Protein AF-A0A9W7GJR5-F1 (afdb_monomer)

Sequence (238 aa):
MDADFMKLACPCMSQNLPNCPLNAHPPLLSPPPPPPSTSSLPPPPPSSSPYFPLRNLPLHPLIHHVLTSQSSRSLIHSHYNATFLACRVGPRFDAERYMELVAGVTVQFEVVSKVVRVVREEVLRRVGGLSSGSGGGRAYEGGLRALAKSIDLLQDRERERLRVTAALHLSVVRLCESKGVGDERTRGLVEDEVRRGEEKLRELEEECEEAKEEVREGLLVEDEGVYEDVEREANQIK

Solvent-accessible surface area (backbone atoms only — not comparable to full-atom values): 14302 Å² total; per-residue (Å²): 142,80,88,81,79,81,78,85,75,68,88,84,78,78,71,97,70,99,83,71,101,81,83,76,85,80,80,84,84,75,87,78,80,82,80,78,81,80,73,80,73,76,78,76,75,80,81,78,62,91,67,69,78,60,89,78,54,64,66,65,68,47,52,52,49,38,54,55,41,49,54,50,47,53,52,51,49,54,51,51,52,52,52,52,61,56,45,63,77,45,87,57,74,57,61,68,65,47,51,53,51,51,51,55,50,48,53,54,53,49,55,44,48,53,53,42,49,54,45,49,52,52,54,52,50,52,43,64,60,48,79,78,53,86,90,75,45,66,64,59,44,47,46,51,51,49,33,54,48,29,52,48,51,34,52,50,40,50,54,49,44,52,51,52,51,53,49,44,52,52,53,46,51,49,50,42,68,76,61,43,70,79,43,70,70,48,51,52,52,44,53,52,50,50,52,55,43,52,52,55,47,49,56,41,49,50,56,37,50,53,30,49,48,51,40,52,52,48,51,54,58,54,58,55,56,54,50,53,53,54,52,53,53,61,64,71,78,112

Organism: NCBI:txid722753

Radius of gyration: 28.38 Å; Cα contacts (8 Å, |Δi|>4): 111; chains: 1; bounding box: 87×57×74 Å

Structure (mmCIF, N/CA/C/O backbone):
data_AF-A0A9W7GJR5-F1
#
_entry.id   AF-A0A9W7GJR5-F1
#
loop_
_atom_site.group_PDB
_atom_site.id
_atom_site.type_symbol
_atom_site.label_atom_id
_atom_site.label_alt_id
_atom_site.label_comp_id
_atom_site.label_asym_id
_atom_site.label_entity_id
_atom_site.label_seq_id
_atom_site.pdbx_PDB_ins_code
_atom_site.Cartn_x
_atom_site.Cartn_y
_atom_site.Cartn_z
_atom_site.occupancy
_atom_site.B_iso_or_equiv
_atom_site.auth_seq_id
_atom_site.auth_comp_id
_atom_site.auth_asym_id
_atom_site.auth_atom_id
_atom_site.pdbx_PDB_model_num
ATOM 1 N N . MET A 1 1 ? -13.654 -45.293 -1.559 1.00 41.62 1 MET A N 1
ATOM 2 C CA . MET A 1 1 ? -13.007 -44.006 -1.909 1.00 41.62 1 MET A CA 1
ATOM 3 C C . MET A 1 1 ? -14.108 -43.237 -2.586 1.00 41.62 1 MET A C 1
ATOM 5 O O . MET A 1 1 ? -14.311 -43.394 -3.781 1.00 41.62 1 MET A O 1
ATOM 9 N N . ASP A 1 2 ? -14.880 -42.532 -1.770 1.00 33.44 2 ASP A N 1
ATOM 10 C CA . ASP A 1 2 ? -16.174 -41.970 -2.133 1.00 33.44 2 ASP A CA 1
ATOM 11 C C . ASP A 1 2 ? -16.104 -40.474 -1.846 1.00 33.44 2 ASP A C 1
ATOM 13 O O . ASP A 1 2 ? -15.806 -40.056 -0.727 1.00 33.44 2 ASP A O 1
ATOM 17 N N . ALA A 1 3 ? -16.265 -39.678 -2.898 1.00 37.06 3 ALA A N 1
ATOM 18 C CA . ALA A 1 3 ? -16.244 -38.227 -2.840 1.00 37.06 3 ALA A CA 1
ATOM 19 C C . ALA A 1 3 ? -17.685 -37.719 -2.711 1.00 37.06 3 ALA A C 1
ATOM 21 O O . ALA A 1 3 ? -18.349 -37.448 -3.710 1.00 37.06 3 ALA A O 1
ATOM 22 N N . ASP A 1 4 ? -18.157 -37.588 -1.471 1.00 42.72 4 ASP A N 1
ATOM 23 C CA . ASP A 1 4 ? -19.383 -36.860 -1.152 1.00 42.72 4 ASP A CA 1
ATOM 24 C C . ASP A 1 4 ? -19.120 -35.350 -1.218 1.00 42.72 4 ASP A C 1
ATOM 26 O O . ASP A 1 4 ? -18.537 -34.731 -0.326 1.00 42.72 4 ASP A O 1
ATOM 30 N N . PHE A 1 5 ? -19.553 -34.748 -2.322 1.00 37.44 5 PHE A N 1
ATOM 31 C CA . PHE A 1 5 ? -19.542 -33.308 -2.548 1.00 37.44 5 PHE A CA 1
ATOM 32 C C . PHE A 1 5 ? -20.739 -32.680 -1.810 1.00 37.44 5 PHE A C 1
ATOM 34 O O . PHE A 1 5 ? -21.862 -32.642 -2.318 1.00 37.44 5 PHE A O 1
ATOM 41 N N . MET A 1 6 ? -20.515 -32.203 -0.583 1.00 44.06 6 MET A N 1
ATOM 42 C CA . MET A 1 6 ? -21.496 -31.428 0.188 1.00 44.06 6 MET A CA 1
ATOM 43 C C . MET A 1 6 ? -21.871 -30.139 -0.564 1.00 44.06 6 MET A C 1
ATOM 45 O O . MET A 1 6 ? -21.078 -29.205 -0.687 1.00 44.06 6 MET A O 1
ATOM 49 N N . LYS A 1 7 ? -23.111 -30.090 -1.063 1.00 42.19 7 LYS A N 1
ATOM 50 C CA . LYS A 1 7 ? -23.769 -28.889 -1.592 1.00 42.19 7 LYS A CA 1
ATOM 51 C C . LYS A 1 7 ? -23.992 -27.888 -0.452 1.00 42.19 7 LYS A C 1
ATOM 53 O O . LYS A 1 7 ? -24.851 -28.104 0.398 1.00 42.19 7 LYS A O 1
ATOM 58 N N . LEU A 1 8 ? -23.263 -26.775 -0.460 1.00 37.94 8 LEU A N 1
ATOM 59 C CA . LEU A 1 8 ? -23.592 -25.592 0.340 1.00 37.94 8 LEU A CA 1
ATOM 60 C C . LEU A 1 8 ? -24.872 -24.955 -0.224 1.00 37.94 8 LEU A C 1
ATOM 62 O O . LEU A 1 8 ? -24.857 -24.321 -1.277 1.00 37.94 8 LEU A O 1
ATOM 66 N N . ALA A 1 9 ? -25.996 -25.175 0.457 1.00 42.16 9 ALA A N 1
ATOM 67 C CA . ALA A 1 9 ? -27.274 -24.543 0.153 1.00 42.16 9 ALA A CA 1
ATOM 68 C C . ALA A 1 9 ? -27.304 -23.091 0.671 1.00 42.16 9 ALA A C 1
ATOM 70 O O . ALA A 1 9 ? -26.896 -22.817 1.799 1.00 42.16 9 ALA A O 1
ATOM 71 N N . CYS A 1 10 ? -27.811 -22.165 -0.152 1.00 37.81 10 CYS A N 1
ATOM 72 C CA . CYS A 1 10 ? -28.071 -20.775 0.233 1.00 37.81 10 CYS A CA 1
ATOM 73 C C . CYS A 1 10 ? -29.122 -20.711 1.360 1.00 37.81 10 CYS A C 1
ATOM 75 O O . CYS A 1 10 ? -30.201 -21.288 1.194 1.00 37.81 10 CYS A O 1
ATOM 77 N N . PRO A 1 11 ? -28.901 -19.932 2.437 1.00 41.44 11 PRO A N 1
ATOM 78 C CA . PRO A 1 11 ? -29.886 -19.714 3.507 1.00 41.44 11 PRO A CA 1
ATOM 79 C C . PRO A 1 11 ? -31.179 -19.004 3.061 1.00 41.44 11 PRO A C 1
ATOM 81 O O . PRO A 1 11 ? -32.108 -18.845 3.847 1.00 41.44 11 PRO A O 1
ATOM 84 N N . CYS A 1 12 ? -31.262 -18.582 1.797 1.00 44.53 12 CYS A N 1
ATOM 85 C CA . CYS A 1 12 ? -32.416 -17.924 1.198 1.00 44.53 12 CYS A CA 1
ATOM 86 C C . CYS A 1 12 ? -33.566 -18.876 0.800 1.00 44.53 12 CYS A C 1
ATOM 88 O O . CYS A 1 12 ? -34.622 -18.410 0.384 1.00 44.53 12 CYS A O 1
ATOM 90 N N . MET A 1 13 ? -33.392 -20.199 0.923 1.00 44.44 13 MET A N 1
ATOM 91 C CA . MET A 1 13 ? -34.375 -21.197 0.463 1.00 44.44 13 MET A CA 1
ATOM 92 C C . MET A 1 13 ? -35.314 -21.742 1.555 1.00 44.44 13 MET A C 1
ATOM 94 O O . MET A 1 13 ? -36.107 -22.635 1.271 1.00 44.44 13 MET A O 1
ATOM 98 N N . SER A 1 14 ? -35.256 -21.239 2.794 1.00 47.97 14 SER A N 1
ATOM 99 C CA . SER A 1 14 ? -35.934 -21.890 3.933 1.00 47.97 14 SER A CA 1
ATOM 100 C C . SER A 1 14 ? -36.893 -21.024 4.754 1.00 47.97 14 SER A C 1
ATOM 102 O O . SER A 1 14 ? -37.274 -21.444 5.843 1.00 47.97 14 SER A O 1
ATOM 104 N N . GLN A 1 15 ? -37.353 -19.864 4.267 1.00 38.88 15 GLN A N 1
ATOM 105 C CA . GLN A 1 15 ? -38.412 -19.113 4.961 1.00 38.88 15 GLN A CA 1
ATOM 106 C C . GLN A 1 15 ? -39.470 -18.557 3.999 1.00 38.88 15 GLN A C 1
ATOM 108 O O . GLN A 1 15 ? -39.226 -17.650 3.210 1.00 38.88 15 GLN A O 1
ATOM 113 N N . ASN A 1 16 ? -40.672 -19.132 4.105 1.00 46.97 16 ASN A N 1
ATOM 114 C CA . ASN A 1 16 ? -41.918 -18.614 3.555 1.00 46.97 16 ASN A CA 1
ATOM 115 C C . ASN A 1 16 ? -42.227 -17.242 4.177 1.00 46.97 16 ASN A C 1
ATOM 117 O O . ASN A 1 16 ? -42.657 -17.176 5.327 1.00 46.97 16 ASN A O 1
ATOM 121 N N . LEU A 1 17 ? -42.059 -16.162 3.410 1.00 36.25 17 LEU A N 1
ATOM 122 C CA . LEU A 1 17 ? -42.663 -14.860 3.698 1.00 36.25 17 LEU A CA 1
ATOM 123 C C . LEU A 1 17 ? -43.617 -14.480 2.548 1.00 36.25 17 LEU A C 1
ATOM 125 O O . LEU A 1 17 ? -43.225 -14.542 1.380 1.00 36.25 17 LEU A O 1
ATOM 129 N N . PRO A 1 18 ? -44.876 -14.114 2.848 1.00 39.19 18 PRO A N 1
ATOM 130 C CA . PRO A 1 18 ? -45.900 -13.859 1.845 1.00 39.19 18 PRO A CA 1
ATOM 131 C C . PRO A 1 18 ? -45.783 -12.419 1.333 1.00 39.19 18 PRO A C 1
ATOM 133 O O . PRO A 1 18 ? -46.192 -11.496 2.027 1.00 39.19 18 PRO A O 1
ATOM 136 N N . ASN A 1 19 ? -45.185 -12.234 0.151 1.00 43.28 19 ASN A N 1
ATOM 137 C CA . ASN A 1 19 ? -45.485 -11.186 -0.849 1.00 43.28 19 ASN A CA 1
ATOM 138 C C . ASN A 1 19 ? -44.322 -11.037 -1.845 1.00 43.28 19 ASN A C 1
ATOM 140 O O . ASN A 1 19 ? -43.597 -10.044 -1.850 1.00 43.28 19 ASN A O 1
ATOM 144 N N . CYS A 1 20 ? -44.165 -12.020 -2.731 1.00 31.73 20 CYS A N 1
ATOM 145 C CA . CYS A 1 20 ? -43.378 -11.862 -3.951 1.00 31.73 20 CYS A CA 1
ATOM 146 C C . CYS A 1 20 ? -44.321 -12.097 -5.145 1.00 31.73 20 CYS A C 1
ATOM 148 O O . CYS A 1 20 ? -44.928 -13.170 -5.214 1.00 31.73 20 CYS A O 1
ATOM 150 N N . PRO A 1 21 ? -44.501 -11.135 -6.070 1.00 40.00 21 PRO A N 1
ATOM 151 C CA . PRO A 1 21 ? -45.388 -11.288 -7.215 1.00 40.00 21 PRO A CA 1
ATOM 152 C C . PRO A 1 21 ? -44.657 -12.077 -8.310 1.00 40.00 21 PRO A C 1
ATOM 154 O O . PRO A 1 21 ? -44.272 -11.542 -9.341 1.00 40.00 21 PRO A O 1
ATOM 157 N N . LEU A 1 22 ? -44.427 -13.362 -8.059 1.00 34.81 22 LEU A N 1
ATOM 158 C CA . LEU A 1 22 ? -43.903 -14.326 -9.028 1.00 34.81 22 LEU A CA 1
ATOM 159 C C . LEU A 1 22 ? -44.743 -15.603 -8.945 1.00 34.81 22 LEU A C 1
ATOM 161 O O . LEU A 1 22 ? -44.252 -16.687 -8.666 1.00 34.81 22 LEU A O 1
ATOM 165 N N . ASN A 1 23 ? -46.049 -15.449 -9.147 1.00 38.25 23 ASN A N 1
ATOM 166 C CA . ASN A 1 23 ? -46.959 -16.557 -9.408 1.00 38.25 23 ASN A CA 1
ATOM 167 C C . ASN A 1 23 ? -47.936 -16.140 -10.507 1.00 38.25 23 ASN A C 1
ATOM 169 O O . ASN A 1 23 ? -49.051 -15.695 -10.251 1.00 38.25 23 ASN A O 1
ATOM 173 N N . ALA A 1 24 ? -47.495 -16.291 -11.750 1.00 35.44 24 ALA A N 1
ATOM 174 C CA . ALA A 1 24 ? -48.386 -16.442 -12.886 1.00 35.44 24 ALA A CA 1
ATOM 175 C C . ALA A 1 24 ? -47.808 -17.554 -13.765 1.00 35.44 24 ALA A C 1
ATOM 177 O O . ALA A 1 24 ? -46.760 -17.394 -14.389 1.00 35.44 24 ALA A O 1
ATOM 178 N N . HIS A 1 25 ? -48.469 -18.710 -13.754 1.00 36.66 25 HIS A N 1
ATOM 179 C CA . HIS A 1 25 ? -48.222 -19.776 -14.719 1.00 36.66 25 HIS A CA 1
ATOM 180 C C . HIS A 1 25 ? -48.432 -19.250 -16.155 1.00 36.66 25 HIS A C 1
ATOM 182 O O . HIS A 1 25 ? -49.321 -18.423 -16.375 1.00 36.66 25 HIS A O 1
ATOM 188 N N . PRO A 1 26 ? -47.651 -19.729 -17.140 1.00 41.69 26 PRO A N 1
ATOM 189 C CA . PRO A 1 26 ? -47.735 -19.258 -18.518 1.00 41.69 26 PRO A CA 1
ATOM 190 C C . PRO A 1 26 ? -48.930 -19.892 -19.255 1.00 41.69 26 PRO A C 1
ATOM 192 O O . PRO A 1 26 ? -49.178 -21.088 -19.080 1.00 41.69 26 PRO A O 1
ATOM 195 N N . PRO A 1 27 ? -49.648 -19.160 -20.129 1.00 41.34 27 PRO A N 1
ATOM 196 C CA . PRO A 1 27 ? -50.477 -19.794 -21.142 1.00 41.34 27 PRO A CA 1
ATOM 197 C C . PRO A 1 27 ? -49.601 -20.402 -22.253 1.00 41.34 27 PRO A C 1
ATOM 199 O O . PRO A 1 27 ? -48.530 -19.895 -22.588 1.00 41.34 27 PRO A O 1
ATOM 202 N N . LEU A 1 28 ? -50.079 -21.520 -22.801 1.00 39.06 28 LEU A N 1
ATOM 203 C CA . LEU A 1 28 ? -49.483 -22.304 -23.885 1.00 39.06 28 LEU A CA 1
ATOM 204 C C . LEU A 1 28 ? -49.153 -21.466 -25.138 1.00 39.06 28 LEU A C 1
ATOM 206 O O . LEU A 1 28 ? -49.871 -20.546 -25.519 1.00 39.06 28 LEU A O 1
ATOM 210 N N . LEU A 1 29 ? -48.036 -21.844 -25.761 1.00 39.09 29 LEU A N 1
ATOM 211 C CA . LEU A 1 29 ? -47.288 -21.160 -26.817 1.00 39.09 29 LEU A CA 1
ATOM 212 C C . LEU A 1 29 ? -48.055 -21.017 -28.145 1.00 39.09 29 LEU A C 1
ATOM 214 O O . LEU A 1 29 ? -48.582 -21.993 -28.672 1.00 39.09 29 LEU A O 1
ATOM 218 N N . SER A 1 30 ? -47.982 -19.830 -28.754 1.00 46.44 30 SER A N 1
ATOM 219 C CA . SER A 1 30 ? -48.032 -19.678 -30.219 1.00 46.44 30 SER A CA 1
ATOM 220 C C . SER A 1 30 ? -46.588 -19.611 -30.742 1.00 46.44 30 SER A C 1
ATOM 222 O O . SER A 1 30 ? -45.771 -18.948 -30.097 1.00 46.44 30 SER A O 1
ATOM 224 N N . PRO A 1 31 ? -46.223 -20.276 -31.856 1.00 47.81 31 PRO A N 1
ATOM 225 C CA . PRO A 1 31 ? -44.857 -20.211 -32.370 1.00 47.81 31 PRO A CA 1
ATOM 226 C C . PRO A 1 31 ? -44.518 -18.783 -32.844 1.00 47.81 31 PRO A C 1
ATOM 228 O O . PRO A 1 31 ? -45.364 -18.136 -33.469 1.00 47.81 31 PRO A O 1
ATOM 231 N N . PRO A 1 32 ? -43.308 -18.270 -32.551 1.00 54.94 32 PRO A N 1
ATOM 232 C CA . PRO A 1 32 ? -42.905 -16.928 -32.953 1.00 54.94 32 PRO A CA 1
ATOM 233 C C . PRO A 1 32 ? -42.678 -16.841 -34.475 1.00 54.94 32 PRO A C 1
ATOM 235 O O . PRO A 1 32 ? -42.281 -17.832 -35.095 1.00 54.94 32 PRO A O 1
ATOM 238 N N . PRO A 1 33 ? -42.906 -15.665 -35.090 1.00 60.53 33 PRO A N 1
ATOM 239 C CA . PRO A 1 33 ? -42.599 -15.433 -36.499 1.00 60.53 33 PRO A CA 1
ATOM 240 C C . PRO A 1 33 ? -41.089 -15.584 -36.772 1.00 60.53 33 PRO A C 1
ATOM 242 O O . PRO A 1 33 ? -40.280 -15.393 -35.858 1.00 60.53 33 PRO A O 1
ATOM 245 N N . PRO A 1 34 ? -40.682 -15.918 -38.013 1.00 62.47 34 PRO A N 1
ATOM 246 C CA . PRO A 1 34 ? -39.270 -16.052 -38.358 1.00 62.47 34 PRO A CA 1
ATOM 247 C C . PRO A 1 34 ? -38.513 -14.727 -38.143 1.00 62.47 34 PRO A C 1
ATOM 249 O O . PRO A 1 34 ? -39.095 -13.652 -38.320 1.00 62.47 34 PRO A O 1
ATOM 252 N N . PRO A 1 35 ? -37.222 -14.784 -37.764 1.00 57.31 35 PRO A N 1
ATOM 253 C CA . PRO A 1 35 ? -36.437 -13.590 -37.482 1.00 57.31 35 PRO A CA 1
ATOM 254 C C . PRO A 1 35 ? -36.251 -12.742 -38.750 1.00 57.31 35 PRO A C 1
ATOM 256 O O . PRO A 1 35 ? -36.068 -13.297 -39.837 1.00 57.31 35 PRO A O 1
ATOM 259 N N . PRO A 1 36 ? -36.259 -11.402 -38.633 1.00 53.75 36 PRO A N 1
ATOM 260 C CA . PRO A 1 36 ? -35.892 -10.542 -39.745 1.00 53.75 36 PRO A CA 1
ATOM 261 C C . PRO A 1 36 ? -34.422 -10.778 -40.111 1.00 53.75 36 PRO A C 1
ATOM 263 O O . PRO A 1 36 ? -33.561 -10.909 -39.238 1.00 53.75 36 PRO A O 1
ATOM 266 N N . SER A 1 37 ? -34.145 -10.831 -41.413 1.00 53.53 37 SER A N 1
ATOM 267 C CA . SER A 1 37 ? -32.804 -10.944 -41.983 1.00 53.53 37 SER A CA 1
ATOM 268 C C . SER A 1 37 ? -31.851 -9.939 -41.331 1.00 53.53 37 SER A C 1
ATOM 270 O O . SER A 1 37 ? -32.133 -8.741 -41.297 1.00 53.53 37 SER A O 1
ATOM 272 N N . THR A 1 38 ? -30.722 -10.419 -40.805 1.00 49.97 38 THR A N 1
ATOM 273 C CA . THR A 1 38 ? -29.716 -9.585 -40.141 1.00 49.97 38 THR A CA 1
ATOM 274 C C . THR A 1 38 ? -29.071 -8.637 -41.150 1.00 49.97 38 THR A C 1
ATOM 276 O O . THR A 1 38 ? -28.119 -9.005 -41.840 1.00 49.97 38 THR A O 1
ATOM 279 N N . SER A 1 39 ? -29.566 -7.401 -41.222 1.00 54.56 39 SER A N 1
ATOM 280 C CA . SER A 1 39 ? -28.752 -6.281 -41.689 1.00 54.56 39 SER A CA 1
ATOM 281 C C . SER A 1 39 ? -27.537 -6.189 -40.773 1.00 54.56 39 SER A C 1
ATOM 283 O O . SER A 1 39 ? -27.664 -6.056 -39.557 1.00 54.56 39 SER A O 1
ATOM 285 N N . SER A 1 40 ? -26.362 -6.317 -41.379 1.00 51.88 40 SER A N 1
ATOM 286 C CA . SER A 1 40 ? -25.049 -6.190 -40.760 1.00 51.88 40 SER A CA 1
ATOM 287 C C . SER A 1 40 ? -24.974 -4.936 -39.888 1.00 51.88 40 SER A C 1
ATOM 289 O O . SER A 1 40 ? -24.925 -3.818 -40.406 1.00 51.88 40 SER A O 1
ATOM 291 N N . LEU A 1 41 ? -24.954 -5.120 -38.568 1.00 51.91 41 LEU A N 1
ATOM 292 C CA . LEU A 1 41 ? -24.530 -4.068 -37.653 1.00 51.91 41 LEU A CA 1
ATOM 293 C C . LEU A 1 41 ? -23.065 -3.727 -37.975 1.00 51.91 41 LEU A C 1
ATOM 295 O O . LEU A 1 41 ? -22.268 -4.651 -38.175 1.00 51.91 41 LEU A O 1
ATOM 299 N N . PRO A 1 42 ? -22.690 -2.437 -38.047 1.00 64.06 42 PRO A N 1
ATOM 300 C CA . PRO A 1 42 ? -21.286 -2.068 -38.136 1.00 64.06 42 PRO A CA 1
ATOM 301 C C . PRO A 1 42 ? -20.541 -2.651 -36.925 1.00 64.06 42 PRO A C 1
ATOM 303 O O . PRO A 1 42 ? -21.131 -2.751 -35.842 1.00 64.06 42 PRO A O 1
ATOM 306 N N . PRO A 1 43 ? -19.271 -3.068 -37.087 1.00 63.28 43 PRO A N 1
ATOM 307 C CA . PRO A 1 43 ? -18.500 -3.586 -35.970 1.00 63.28 43 PRO A CA 1
ATOM 308 C C . PRO A 1 43 ? -18.491 -2.548 -34.840 1.00 63.28 43 PRO A C 1
ATOM 310 O O . PRO A 1 43 ? -18.430 -1.344 -35.120 1.00 63.28 43 PRO A O 1
ATOM 313 N N . PRO A 1 44 ? -18.579 -2.986 -33.571 1.00 55.19 44 PRO A N 1
ATOM 314 C CA . PRO A 1 44 ? -18.493 -2.072 -32.446 1.00 55.19 44 PRO A CA 1
ATOM 315 C C . PRO A 1 44 ? -17.198 -1.256 -32.567 1.00 55.19 44 PRO A C 1
ATOM 317 O O . PRO A 1 44 ? -16.178 -1.801 -33.010 1.00 55.19 44 PRO A O 1
ATOM 320 N N . PRO A 1 45 ? -17.212 0.040 -32.202 1.00 57.22 45 PRO A N 1
ATOM 321 C CA . PRO A 1 45 ? -15.989 0.825 -32.178 1.00 57.22 45 PRO A CA 1
ATOM 322 C C . PRO A 1 45 ? -14.952 0.091 -31.318 1.00 57.22 45 PRO A C 1
ATOM 324 O O . PRO A 1 45 ? -15.333 -0.549 -30.328 1.00 57.22 45 PRO A O 1
ATOM 327 N N . PRO A 1 46 ? -13.656 0.139 -31.680 1.00 51.50 46 PRO A N 1
ATOM 328 C CA . PRO A 1 46 ? -12.629 -0.461 -30.849 1.00 51.50 46 PRO A CA 1
ATOM 329 C C . PRO A 1 46 ? -12.792 0.112 -29.448 1.00 51.50 46 PRO A C 1
ATOM 331 O O . PRO A 1 46 ? -12.826 1.329 -29.273 1.00 51.50 46 PRO A O 1
ATOM 334 N N . SER A 1 47 ? -12.954 -0.778 -28.470 1.00 43.09 47 SER A N 1
ATOM 335 C CA . SER A 1 47 ? -12.972 -0.428 -27.058 1.00 43.09 47 SER A CA 1
ATOM 336 C C . SER A 1 47 ? -11.708 0.376 -26.769 1.00 43.09 47 SER A C 1
ATOM 338 O O . SER A 1 47 ? -10.633 -0.198 -26.592 1.00 43.09 47 SER A O 1
ATOM 340 N N . SER A 1 48 ? -11.822 1.704 -26.740 1.00 41.50 48 SER A N 1
ATOM 341 C CA . SER A 1 48 ? -10.788 2.586 -26.227 1.00 41.50 48 SER A CA 1
ATOM 342 C C . SER A 1 48 ? -10.749 2.346 -24.729 1.00 41.50 48 SER A C 1
ATOM 344 O O . SER A 1 48 ? -11.412 3.022 -23.941 1.00 41.50 48 SER A O 1
ATOM 346 N N . SER A 1 49 ? -10.015 1.309 -24.337 1.00 41.00 49 SER A N 1
ATOM 347 C CA . SER A 1 49 ? -9.529 1.212 -22.977 1.00 41.00 49 SER A CA 1
ATOM 348 C C . SER A 1 49 ? -8.885 2.559 -22.635 1.00 41.00 49 SER A C 1
ATOM 350 O O . SER A 1 49 ? -8.188 3.112 -23.494 1.00 41.00 49 SER A O 1
ATOM 352 N N . PRO A 1 50 ? -9.065 3.101 -21.421 1.00 41.28 50 PRO A N 1
ATOM 353 C CA . PRO A 1 50 ? -8.289 4.237 -20.942 1.00 41.28 50 PRO A CA 1
ATOM 354 C C . PRO A 1 50 ? -6.832 3.806 -20.681 1.00 41.28 50 PRO A C 1
ATOM 356 O O . PRO A 1 50 ? -6.245 4.125 -19.651 1.00 41.28 50 PRO A O 1
ATOM 359 N N . TYR A 1 51 ? -6.228 3.051 -21.604 1.00 45.69 51 TYR A N 1
ATOM 360 C CA . TYR A 1 51 ? -4.790 2.987 -21.745 1.00 45.69 51 TYR A CA 1
ATOM 361 C C . TYR A 1 51 ? -4.375 4.385 -22.181 1.00 45.69 51 TYR A C 1
ATOM 363 O O . TYR A 1 51 ? -4.481 4.755 -23.351 1.00 45.69 51 TYR A O 1
ATOM 371 N N . PHE A 1 52 ? -3.905 5.173 -21.214 1.00 50.53 52 PHE A N 1
ATOM 372 C CA . PHE A 1 52 ? -2.960 6.240 -21.502 1.00 50.53 52 PHE A CA 1
ATOM 373 C C . PHE A 1 52 ? -1.969 5.695 -22.542 1.00 50.53 52 PHE A C 1
ATOM 375 O O . PHE A 1 52 ? -1.440 4.597 -22.332 1.00 50.53 52 PHE A O 1
ATOM 382 N N . PRO A 1 53 ? -1.711 6.386 -23.663 1.00 56.78 53 PRO A N 1
ATOM 383 C CA . PRO A 1 53 ? -0.693 5.950 -24.604 1.00 56.78 53 PRO A CA 1
ATOM 384 C C . PRO A 1 53 ? 0.692 6.183 -23.976 1.00 56.78 53 PRO A C 1
ATOM 386 O O . PRO A 1 53 ? 1.443 7.063 -24.382 1.00 56.78 53 PRO A O 1
ATOM 389 N N . LEU A 1 54 ? 1.047 5.369 -22.973 1.00 62.16 54 LEU A N 1
ATOM 390 C CA . LEU A 1 54 ? 2.345 5.373 -22.289 1.00 62.16 54 LEU A CA 1
ATOM 391 C C . LEU A 1 54 ? 3.479 4.960 -23.233 1.00 62.16 54 LEU A C 1
ATOM 393 O O . LEU A 1 54 ? 4.649 5.174 -22.932 1.00 62.16 54 LEU A O 1
ATOM 397 N N . ARG A 1 55 ? 3.122 4.403 -24.397 1.00 60.78 55 ARG A N 1
ATOM 398 C CA . ARG A 1 55 ? 4.023 3.883 -25.429 1.00 60.78 55 ARG A CA 1
ATOM 399 C C . ARG A 1 55 ? 5.074 4.891 -25.897 1.00 60.78 55 ARG A C 1
ATOM 401 O O . ARG A 1 55 ? 6.146 4.466 -26.308 1.00 60.78 55 ARG A O 1
ATOM 408 N N . ASN A 1 56 ? 4.765 6.187 -25.810 1.00 64.75 56 ASN A N 1
ATOM 409 C CA . ASN A 1 56 ? 5.637 7.274 -26.263 1.00 64.75 56 ASN A CA 1
ATOM 410 C C . ASN A 1 56 ? 6.205 8.118 -25.113 1.00 64.75 56 ASN A C 1
ATOM 412 O O . ASN A 1 56 ? 6.955 9.056 -25.366 1.00 64.75 56 ASN A O 1
ATOM 416 N N . LEU A 1 57 ? 5.842 7.830 -23.859 1.00 73.88 57 LEU A N 1
ATOM 417 C CA . LEU A 1 57 ? 6.385 8.570 -22.723 1.00 73.88 57 LEU A CA 1
ATOM 418 C C . LEU A 1 57 ? 7.802 8.072 -22.407 1.00 73.88 57 LEU A C 1
ATOM 420 O O . LEU A 1 57 ? 8.042 6.863 -22.467 1.00 73.88 57 LEU A O 1
ATOM 424 N N . PRO A 1 58 ? 8.752 8.950 -22.051 1.00 77.38 58 PRO A N 1
ATOM 425 C CA . PRO A 1 58 ? 10.044 8.508 -21.531 1.00 77.38 58 PRO A CA 1
ATOM 426 C C . PRO A 1 58 ? 9.856 7.610 -20.291 1.00 77.38 58 PRO A C 1
ATOM 428 O O . PRO A 1 58 ? 8.834 7.703 -19.610 1.00 77.38 58 PRO A O 1
ATOM 431 N N . LEU A 1 59 ? 10.800 6.709 -20.001 1.00 77.06 59 LEU A N 1
ATOM 432 C CA . LEU A 1 59 ? 10.686 5.811 -18.840 1.00 77.06 59 LEU A CA 1
ATOM 433 C C . LEU A 1 59 ? 10.699 6.588 -17.521 1.00 77.06 59 LEU A C 1
ATOM 435 O O . LEU A 1 59 ? 9.856 6.343 -16.663 1.00 77.06 59 LEU A O 1
ATOM 439 N N . HIS A 1 60 ? 11.552 7.603 -17.419 1.00 81.81 60 HIS A N 1
ATOM 440 C CA . HIS A 1 60 ? 11.646 8.490 -16.262 1.00 81.81 60 HIS A CA 1
ATOM 441 C C . HIS A 1 60 ? 10.295 8.995 -15.701 1.00 81.81 60 HIS A C 1
ATOM 443 O O . HIS A 1 60 ? 9.997 8.722 -14.538 1.00 81.81 60 HIS A O 1
ATOM 449 N N . PRO A 1 61 ? 9.411 9.675 -16.462 1.00 81.00 61 PRO A N 1
ATOM 450 C CA . PRO A 1 61 ? 8.105 10.102 -15.959 1.00 81.00 61 PRO A CA 1
ATOM 451 C C . PRO A 1 61 ? 7.176 8.937 -15.588 1.00 81.00 61 PRO A C 1
ATOM 453 O O . PRO A 1 61 ? 6.346 9.100 -14.696 1.00 81.00 61 PRO A O 1
ATOM 456 N N . LEU A 1 62 ? 7.312 7.763 -16.215 1.00 81.06 62 LEU A N 1
ATOM 457 C CA . LEU A 1 62 ? 6.547 6.571 -15.836 1.00 81.06 62 LEU A CA 1
ATOM 458 C C . LEU A 1 62 ? 6.997 6.038 -14.469 1.00 81.06 62 LEU A C 1
ATOM 460 O O . LEU A 1 62 ? 6.161 5.780 -13.603 1.00 81.06 62 LEU A O 1
ATOM 464 N N . ILE A 1 63 ? 8.306 5.933 -14.243 1.00 82.75 63 ILE A N 1
ATOM 465 C CA . ILE A 1 63 ? 8.884 5.499 -12.963 1.00 82.75 63 ILE A CA 1
ATOM 466 C C . ILE A 1 63 ? 8.604 6.516 -11.858 1.00 82.75 63 ILE A C 1
ATOM 468 O O . ILE A 1 63 ? 8.159 6.143 -10.774 1.00 82.75 63 ILE A O 1
ATOM 472 N N . HIS A 1 64 ? 8.731 7.810 -12.146 1.00 85.62 64 HIS A N 1
ATOM 473 C CA . HIS A 1 64 ? 8.311 8.865 -11.226 1.00 85.62 64 HIS A CA 1
ATOM 474 C C . HIS A 1 64 ? 6.820 8.742 -10.860 1.00 85.62 64 HIS A C 1
ATOM 476 O O . HIS A 1 64 ? 6.424 8.946 -9.709 1.00 85.62 64 HIS A O 1
ATOM 482 N N . HIS A 1 65 ? 5.967 8.349 -11.811 1.00 85.56 65 HIS A N 1
ATOM 483 C CA . HIS A 1 65 ? 4.557 8.090 -11.534 1.00 85.56 65 HIS A CA 1
ATOM 484 C C . HIS A 1 65 ? 4.339 6.861 -10.636 1.00 85.56 65 HIS A C 1
ATOM 486 O O . HIS A 1 65 ? 3.447 6.875 -9.786 1.00 85.56 65 HIS A O 1
ATOM 492 N N . VAL A 1 66 ? 5.179 5.825 -10.755 1.00 87.12 66 VAL A N 1
ATOM 493 C CA . VAL A 1 66 ? 5.204 4.699 -9.807 1.00 87.12 66 VAL A CA 1
ATOM 494 C C . VAL A 1 66 ? 5.597 5.188 -8.418 1.00 87.12 66 VAL A C 1
ATOM 496 O O . VAL A 1 66 ? 4.848 4.951 -7.480 1.00 87.12 66 VAL A O 1
ATOM 499 N N . LEU A 1 67 ? 6.696 5.926 -8.271 1.00 87.19 67 LEU A N 1
ATOM 500 C CA . LEU A 1 67 ? 7.152 6.414 -6.964 1.00 87.19 67 LEU A CA 1
ATOM 501 C C . LEU A 1 67 ? 6.115 7.324 -6.283 1.00 87.19 67 LEU A C 1
ATOM 503 O O . LEU A 1 67 ? 5.796 7.135 -5.112 1.00 87.19 67 LEU A O 1
ATOM 507 N N . THR A 1 68 ? 5.504 8.253 -7.022 1.00 88.06 68 THR A N 1
ATOM 508 C CA . THR A 1 68 ? 4.446 9.134 -6.483 1.00 88.06 68 THR A CA 1
ATOM 509 C C . THR A 1 68 ? 3.169 8.371 -6.119 1.00 88.06 68 THR A C 1
ATOM 511 O O . THR A 1 68 ? 2.547 8.651 -5.089 1.00 88.06 68 THR A O 1
ATOM 514 N N . SER A 1 69 ? 2.800 7.361 -6.912 1.00 88.00 69 SER A N 1
ATOM 515 C CA . SER A 1 69 ? 1.725 6.419 -6.584 1.00 88.00 69 SER A CA 1
ATOM 516 C C . SER A 1 69 ? 2.008 5.684 -5.270 1.00 88.00 69 SER A C 1
ATOM 518 O O . SER A 1 69 ? 1.121 5.542 -4.431 1.00 88.00 69 SER A O 1
ATOM 520 N N . GLN A 1 70 ? 3.251 5.265 -5.049 1.00 86.31 70 GLN A N 1
ATOM 521 C CA . GLN A 1 70 ? 3.646 4.540 -3.840 1.00 86.31 70 GLN A CA 1
ATOM 522 C C . GLN A 1 70 ? 3.631 5.437 -2.602 1.00 86.31 70 GLN A C 1
ATOM 524 O O . GLN A 1 70 ? 3.031 5.073 -1.594 1.00 86.31 70 GLN A O 1
ATOM 529 N N . SER A 1 71 ? 4.148 6.663 -2.700 1.00 85.94 71 SER A N 1
ATOM 530 C CA . SER A 1 71 ? 4.014 7.657 -1.627 1.00 85.94 71 SER A CA 1
ATOM 531 C C . SER A 1 71 ? 2.548 7.935 -1.277 1.00 85.94 71 SER A C 1
ATOM 533 O O . SER A 1 71 ? 2.197 8.043 -0.103 1.00 85.94 71 SER A O 1
ATOM 535 N N . SER A 1 72 ? 1.664 7.976 -2.282 1.00 87.56 72 SER A N 1
ATOM 536 C CA . SER A 1 72 ? 0.221 8.133 -2.059 1.00 87.56 72 SER A CA 1
ATOM 537 C C . SER A 1 72 ? -0.371 6.951 -1.285 1.00 87.56 72 SER A C 1
ATOM 539 O O . SER A 1 72 ? -1.165 7.166 -0.373 1.00 87.56 72 SER A O 1
ATOM 541 N N . ARG A 1 73 ? 0.038 5.707 -1.582 1.00 86.81 73 ARG A N 1
ATOM 542 C CA . ARG A 1 73 ? -0.399 4.526 -0.813 1.00 86.81 73 ARG A CA 1
ATOM 543 C C . ARG A 1 73 ? 0.063 4.566 0.630 1.00 86.81 73 ARG A C 1
ATOM 545 O O . ARG A 1 73 ? -0.752 4.281 1.499 1.00 86.81 73 ARG A O 1
ATOM 552 N N . SER A 1 74 ? 1.312 4.946 0.894 1.00 86.31 74 SER A N 1
ATOM 553 C CA . SER A 1 74 ? 1.802 5.080 2.271 1.00 86.31 74 S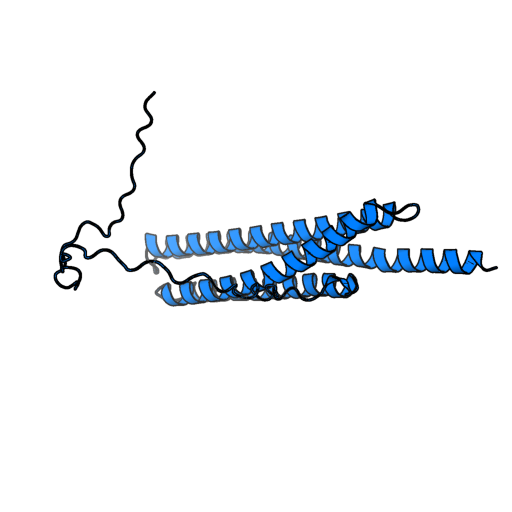ER A CA 1
ATOM 554 C C . SER A 1 74 ? 0.982 6.082 3.073 1.00 86.31 74 SER A C 1
ATOM 556 O O . SER A 1 74 ? 0.583 5.777 4.192 1.00 86.31 74 SER A O 1
ATOM 558 N N . LEU A 1 75 ? 0.605 7.217 2.481 1.00 86.50 75 LEU A N 1
ATOM 559 C CA . LEU A 1 75 ? -0.286 8.174 3.143 1.00 86.50 75 LEU A CA 1
ATOM 560 C C . LEU A 1 75 ? -1.676 7.587 3.423 1.00 86.50 75 LEU A C 1
ATOM 562 O O . LEU A 1 75 ? -2.191 7.736 4.532 1.00 86.50 75 LEU A O 1
ATOM 566 N N . ILE A 1 76 ? -2.273 6.896 2.445 1.00 85.94 76 ILE A N 1
ATOM 567 C CA . ILE A 1 76 ? -3.574 6.230 2.616 1.00 85.94 76 ILE A CA 1
ATOM 568 C C . ILE A 1 76 ? -3.484 5.179 3.730 1.00 85.94 76 ILE A C 1
ATOM 570 O O . ILE A 1 76 ? -4.371 5.101 4.577 1.00 85.94 76 ILE A O 1
ATOM 574 N N . HIS A 1 77 ? -2.403 4.401 3.757 1.00 86.38 77 HIS A N 1
ATOM 575 C CA . HIS A 1 77 ? -2.152 3.372 4.756 1.00 86.38 77 HIS A CA 1
ATOM 576 C C . HIS A 1 77 ? -2.048 3.954 6.169 1.00 86.38 77 HIS A C 1
ATOM 578 O O . HIS A 1 77 ? -2.741 3.506 7.083 1.00 86.38 77 HIS A O 1
ATOM 584 N N . SER A 1 78 ? -1.224 4.987 6.344 1.00 86.12 78 SER A N 1
ATOM 585 C CA . SER A 1 78 ? -1.047 5.655 7.633 1.00 86.12 78 SER A CA 1
ATOM 586 C C . SER A 1 78 ? -2.346 6.295 8.112 1.00 86.12 78 SER A C 1
ATOM 588 O O . SER A 1 78 ? -2.692 6.176 9.286 1.00 86.12 78 SER A O 1
ATOM 590 N N . HIS A 1 79 ? -3.125 6.897 7.207 1.00 85.25 79 HIS A N 1
ATOM 591 C CA . HIS A 1 79 ? -4.441 7.439 7.543 1.00 85.25 79 HIS A CA 1
ATOM 592 C C . HIS A 1 79 ? -5.442 6.345 7.939 1.00 85.25 79 HIS A C 1
ATOM 594 O O . HIS A 1 79 ? -6.179 6.504 8.915 1.00 85.25 79 HIS A O 1
ATOM 600 N N . TYR A 1 80 ? -5.448 5.225 7.213 1.00 87.38 80 TYR A N 1
ATOM 601 C CA . TYR A 1 80 ? -6.294 4.070 7.495 1.00 87.38 80 TYR A CA 1
ATOM 602 C C . TYR A 1 80 ? -6.020 3.496 8.889 1.00 87.38 80 TYR A C 1
ATOM 604 O O . TYR A 1 80 ? -6.946 3.365 9.693 1.00 87.38 80 TYR A O 1
ATOM 612 N N . ASN A 1 81 ? -4.748 3.227 9.198 1.00 87.88 81 ASN A N 1
ATOM 613 C CA . ASN A 1 81 ? -4.333 2.695 10.493 1.00 87.88 81 ASN A CA 1
ATOM 614 C C . ASN A 1 81 ? -4.604 3.698 11.630 1.00 87.88 81 ASN A C 1
ATOM 616 O O . ASN A 1 81 ? -5.211 3.346 12.638 1.00 87.88 81 ASN A O 1
ATOM 620 N N . ALA A 1 82 ? -4.251 4.977 11.455 1.00 84.88 82 ALA A N 1
ATOM 621 C CA . ALA A 1 82 ? -4.495 6.004 12.470 1.00 84.88 82 ALA A CA 1
ATOM 622 C C . ALA A 1 82 ? -5.991 6.181 12.777 1.00 84.88 82 ALA A C 1
ATOM 624 O O . ALA A 1 82 ? -6.380 6.305 13.939 1.00 84.88 82 ALA A O 1
ATOM 625 N N . THR A 1 83 ? -6.843 6.151 11.748 1.00 82.75 83 THR A N 1
ATOM 626 C CA . THR A 1 83 ? -8.296 6.264 11.927 1.00 82.75 83 THR A CA 1
ATOM 627 C C . THR A 1 83 ? -8.853 5.044 12.657 1.00 82.75 83 THR A C 1
ATOM 629 O O . T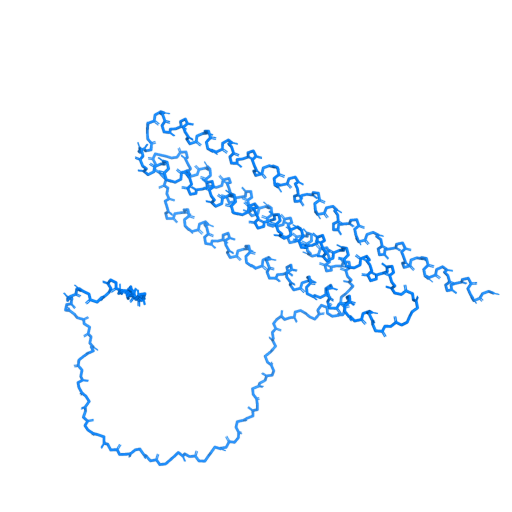HR A 1 83 ? -9.644 5.203 13.586 1.00 82.75 83 THR A O 1
ATOM 632 N N . PHE A 1 84 ? -8.394 3.836 12.315 1.00 85.75 84 PHE A N 1
ATOM 633 C CA . PHE A 1 84 ? -8.755 2.622 13.047 1.00 85.75 84 PHE A CA 1
ATOM 634 C C . PHE A 1 84 ? -8.364 2.701 14.530 1.00 85.75 84 PHE A C 1
ATOM 636 O O . PHE A 1 84 ? -9.191 2.465 15.415 1.00 85.75 84 PHE A O 1
ATOM 643 N N . LEU A 1 85 ? -7.120 3.090 14.815 1.00 81.69 85 LEU A N 1
ATOM 644 C CA . LEU A 1 85 ? -6.614 3.209 16.180 1.00 81.69 85 LEU A CA 1
ATOM 645 C C . LEU A 1 85 ? -7.298 4.329 16.973 1.00 81.69 85 LEU A C 1
ATOM 647 O O . LEU A 1 85 ? -7.409 4.214 18.191 1.00 81.69 85 LEU A O 1
ATOM 651 N N . ALA A 1 86 ? -7.802 5.378 16.320 1.00 78.19 86 ALA A N 1
ATOM 652 C CA . ALA A 1 86 ? -8.629 6.397 16.966 1.00 78.19 86 ALA A CA 1
ATOM 653 C C . ALA A 1 86 ? -10.033 5.866 17.310 1.00 78.19 86 ALA A C 1
ATOM 655 O O . ALA A 1 86 ? -10.544 6.124 18.401 1.00 78.19 86 ALA A O 1
ATOM 656 N N . CYS A 1 87 ? -10.636 5.060 16.428 1.00 71.00 87 CYS A N 1
ATOM 657 C CA . CYS A 1 87 ? -11.917 4.388 16.677 1.00 71.00 87 CYS A CA 1
ATOM 658 C C . CYS A 1 87 ? -11.854 3.361 17.827 1.00 71.00 87 CYS A C 1
ATOM 660 O O . CYS A 1 87 ? -12.886 3.029 18.407 1.00 71.00 87 CYS A O 1
ATOM 662 N N . ARG A 1 88 ? -10.653 2.898 18.202 1.00 67.44 88 ARG A N 1
ATOM 663 C CA . ARG A 1 88 ? -10.399 2.000 19.346 1.00 67.44 88 ARG A CA 1
ATOM 664 C C . ARG A 1 88 ? -10.642 2.648 20.716 1.00 67.44 88 ARG A C 1
ATOM 666 O O . ARG A 1 88 ? -10.869 1.926 21.680 1.00 67.44 88 ARG A O 1
ATOM 673 N N . VAL A 1 89 ? -10.570 3.979 20.831 1.00 54.41 89 VAL A N 1
ATOM 674 C CA . VAL A 1 89 ? -10.549 4.699 22.130 1.00 54.41 89 VAL A CA 1
ATOM 675 C C . VAL A 1 89 ? -11.961 5.042 22.651 1.00 54.41 89 VAL A C 1
ATOM 677 O O . VAL A 1 89 ? -12.119 5.708 23.671 1.00 54.41 89 VAL A O 1
ATOM 680 N N . GLY A 1 90 ? -13.019 4.578 21.981 1.00 57.16 90 GLY A N 1
ATOM 681 C CA . GLY A 1 90 ? -14.406 4.779 22.410 1.00 57.16 90 GLY A CA 1
ATOM 682 C C . GLY A 1 90 ? -14.970 3.624 23.254 1.00 57.16 90 GLY A C 1
ATOM 683 O O . GLY A 1 90 ? -14.490 2.498 23.161 1.00 57.16 90 GLY A O 1
ATOM 684 N N . PRO A 1 91 ? -16.055 3.847 24.023 1.00 55.84 91 PRO A N 1
ATOM 685 C CA . PRO A 1 91 ? -16.735 2.795 24.792 1.00 55.84 91 PRO A CA 1
ATOM 686 C C . PRO A 1 91 ? -17.362 1.691 23.918 1.00 55.84 91 PRO A C 1
ATOM 688 O O . PRO A 1 91 ? -17.822 0.679 24.449 1.00 55.84 91 PRO A O 1
ATOM 691 N N . ARG A 1 92 ? -17.408 1.877 22.590 1.00 62.50 92 ARG A N 1
ATOM 692 C CA . ARG A 1 92 ? -17.823 0.887 21.588 1.00 62.50 92 ARG A CA 1
ATOM 693 C C . ARG A 1 92 ? -17.032 1.104 20.299 1.00 62.50 92 ARG A C 1
ATOM 695 O O . ARG A 1 92 ? -16.913 2.239 19.845 1.00 62.50 92 ARG A O 1
ATOM 702 N N . PHE A 1 93 ? -16.533 0.017 19.719 1.00 72.75 93 PHE A N 1
ATOM 703 C CA . PHE A 1 93 ? -16.011 0.014 18.356 1.00 72.75 93 PHE A CA 1
ATOM 704 C C . PHE A 1 93 ? -17.164 0.277 17.377 1.00 72.75 93 PHE A C 1
ATOM 706 O O . PHE A 1 93 ? -18.177 -0.424 17.412 1.00 72.75 93 PHE A O 1
ATOM 713 N N . ASP A 1 94 ? -17.022 1.296 16.534 1.00 75.81 94 ASP A N 1
ATOM 714 C CA . ASP A 1 94 ? -18.003 1.638 15.502 1.00 75.81 94 ASP A CA 1
ATOM 715 C C . ASP A 1 94 ? -17.707 0.841 14.223 1.00 75.81 94 ASP A C 1
ATOM 717 O O . ASP A 1 94 ? -16.886 1.234 13.389 1.00 75.81 94 ASP A O 1
ATOM 721 N N . ALA A 1 95 ? -18.352 -0.321 14.107 1.00 75.19 95 ALA A N 1
ATOM 722 C CA . ALA A 1 95 ? -18.151 -1.234 12.989 1.00 75.19 95 ALA A CA 1
ATOM 723 C C . ALA A 1 95 ? -18.640 -0.653 11.652 1.00 75.19 95 ALA A C 1
ATOM 725 O O . ALA A 1 95 ? -18.012 -0.910 10.627 1.00 75.19 95 ALA A O 1
ATOM 726 N N . GLU A 1 96 ? -19.714 0.142 11.644 1.00 78.94 96 GLU A N 1
ATOM 727 C CA . GLU A 1 96 ? -20.248 0.748 10.416 1.00 78.94 96 GLU A CA 1
ATOM 728 C C . GLU A 1 96 ? -19.256 1.765 9.851 1.00 78.94 96 GLU A C 1
ATOM 730 O O . GLU A 1 96 ? -18.821 1.640 8.704 1.00 78.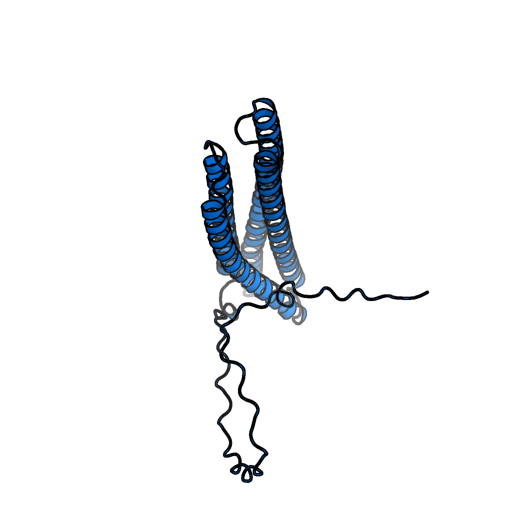94 96 GLU A O 1
ATOM 735 N N . ARG A 1 97 ? -18.787 2.693 10.692 1.00 79.81 97 ARG A N 1
ATOM 736 C CA . ARG A 1 97 ? -17.778 3.684 10.299 1.00 79.81 97 ARG A CA 1
ATOM 737 C C . ARG A 1 97 ? -16.457 3.043 9.880 1.00 79.81 97 ARG A C 1
ATOM 739 O O . ARG A 1 97 ? -15.785 3.526 8.967 1.00 79.81 97 ARG A O 1
ATOM 746 N N . TYR A 1 98 ? -16.071 1.947 10.530 1.00 79.19 98 TYR A N 1
ATOM 747 C CA . TYR A 1 98 ? -14.893 1.188 10.126 1.00 79.19 98 TYR A CA 1
ATOM 748 C C . TYR A 1 98 ? -15.067 0.535 8.747 1.00 79.19 98 TYR A C 1
ATOM 750 O O . TYR A 1 98 ? -14.149 0.594 7.931 1.00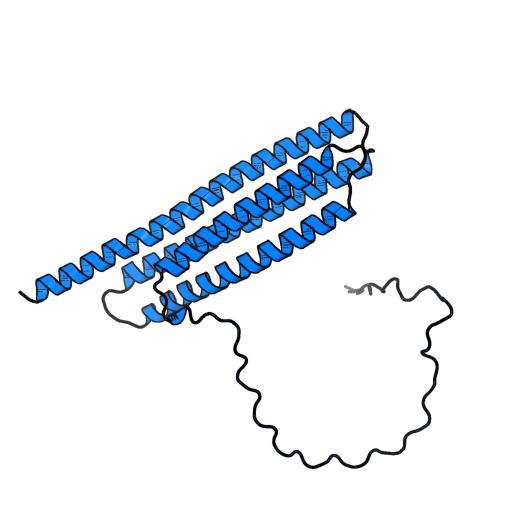 79.19 98 TYR A O 1
ATOM 758 N N . MET A 1 99 ? -16.231 -0.045 8.450 1.00 80.88 99 MET A N 1
ATOM 759 C CA . MET A 1 99 ? -16.508 -0.640 7.138 1.00 80.88 99 MET A CA 1
ATOM 760 C C . MET A 1 99 ? -16.528 0.408 6.018 1.00 80.88 99 MET A C 1
ATOM 762 O O . MET A 1 99 ? -16.003 0.148 4.934 1.00 80.88 99 MET A O 1
ATOM 766 N N . GLU A 1 100 ? -17.057 1.606 6.277 1.00 84.44 100 GLU A N 1
ATOM 767 C CA . GLU A 1 100 ? -16.977 2.737 5.341 1.00 84.44 100 GLU A CA 1
ATOM 768 C C . GLU A 1 100 ? -15.525 3.148 5.064 1.00 84.44 100 GLU A C 1
ATOM 770 O O . GLU A 1 100 ? -15.127 3.308 3.905 1.00 84.44 100 GLU A O 1
ATOM 775 N N . LEU A 1 101 ? -14.709 3.256 6.118 1.00 83.44 101 LEU A N 1
ATOM 776 C CA . LEU A 1 101 ? -13.280 3.538 6.006 1.00 83.44 101 LEU A CA 1
ATOM 777 C C . LEU A 1 101 ? -12.560 2.462 5.174 1.00 83.44 101 LEU A C 1
ATOM 779 O O . LEU A 1 101 ? -11.804 2.795 4.260 1.00 83.44 101 LEU A O 1
ATOM 783 N N . VAL A 1 102 ? -12.812 1.179 5.457 1.00 83.88 102 VAL A N 1
ATOM 784 C CA . VAL A 1 102 ? -12.251 0.042 4.708 1.00 83.88 102 VAL A CA 1
ATOM 785 C C . VAL A 1 102 ? -12.622 0.132 3.229 1.00 83.88 102 VAL A C 1
ATOM 787 O O . VAL A 1 102 ? -11.752 -0.025 2.369 1.00 83.88 102 VAL A O 1
ATOM 790 N N . ALA A 1 103 ? -13.891 0.405 2.916 1.00 84.88 103 ALA A N 1
ATOM 791 C CA . ALA A 1 103 ? -14.362 0.521 1.540 1.00 84.88 103 ALA A CA 1
ATOM 792 C C . ALA A 1 103 ? -13.664 1.675 0.802 1.00 84.88 103 ALA A C 1
ATOM 794 O O . ALA A 1 103 ? -13.149 1.476 -0.302 1.00 84.88 103 ALA A O 1
ATOM 795 N N . GLY A 1 104 ? -13.578 2.855 1.426 1.00 85.12 104 GLY A N 1
ATOM 796 C CA . GLY A 1 104 ? -12.908 4.023 0.851 1.00 85.12 104 GLY A CA 1
ATOM 797 C C . GLY A 1 104 ? -11.424 3.775 0.569 1.00 85.12 104 GLY A C 1
ATOM 798 O O . GLY A 1 104 ? -10.945 4.026 -0.540 1.00 85.12 104 GLY A O 1
ATOM 799 N N . VAL A 1 105 ? -10.712 3.206 1.542 1.00 85.12 105 VAL A N 1
ATOM 800 C CA . VAL A 1 105 ? -9.289 2.854 1.418 1.00 85.12 105 VAL A CA 1
ATOM 801 C C . VAL A 1 105 ? -9.078 1.802 0.331 1.00 85.12 105 VAL A C 1
ATOM 803 O O . VAL A 1 105 ? -8.185 1.955 -0.499 1.00 85.12 105 VAL A O 1
ATOM 806 N N . THR A 1 106 ? -9.935 0.781 0.259 1.00 84.06 106 THR A N 1
ATOM 807 C CA . THR A 1 106 ? -9.855 -0.270 -0.770 1.00 84.06 106 THR A CA 1
ATOM 808 C C . THR A 1 106 ? -9.969 0.310 -2.180 1.00 84.06 106 THR A C 1
ATOM 810 O O . THR A 1 106 ? -9.181 -0.043 -3.058 1.00 84.06 106 THR A O 1
ATOM 813 N N . VAL A 1 107 ? -10.901 1.243 -2.406 1.00 85.56 107 VAL A N 1
ATOM 814 C CA . VAL A 1 107 ? -11.061 1.910 -3.709 1.00 85.56 107 VAL A CA 1
ATOM 815 C C . VAL A 1 107 ? -9.815 2.717 -4.076 1.00 85.56 107 VAL A C 1
ATOM 817 O O . VAL A 1 107 ? -9.331 2.616 -5.206 1.00 85.56 107 VAL A O 1
ATOM 820 N N . GLN A 1 108 ? -9.265 3.489 -3.136 1.00 85.44 108 GLN A N 1
ATOM 821 C CA . GLN A 1 108 ? -8.051 4.272 -3.382 1.00 85.44 108 GLN A CA 1
ATOM 822 C C . GLN A 1 108 ? -6.849 3.365 -3.687 1.00 85.44 108 GLN A C 1
ATOM 824 O O . GLN A 1 108 ? -6.136 3.594 -4.666 1.00 85.44 108 GLN A O 1
ATOM 829 N N . PHE A 1 109 ? -6.665 2.286 -2.923 1.00 83.69 109 PHE A N 1
ATOM 830 C CA . PHE A 1 109 ? -5.609 1.302 -3.170 1.00 83.69 109 PHE A CA 1
ATOM 831 C C . PHE A 1 109 ? -5.741 0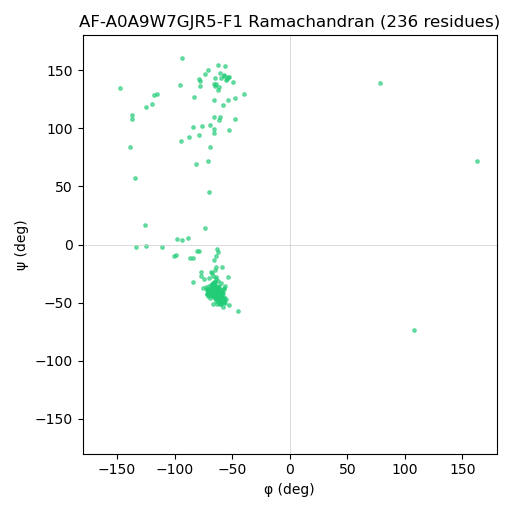.623 -4.534 1.00 83.69 109 PHE A C 1
ATOM 833 O O . PHE A 1 109 ? -4.731 0.427 -5.213 1.00 83.69 109 PHE A O 1
ATOM 840 N N . GLU A 1 110 ? -6.958 0.297 -4.964 1.00 85.00 110 GLU A N 1
ATOM 841 C CA . GLU A 1 110 ? -7.225 -0.346 -6.253 1.00 85.00 110 GLU A CA 1
ATOM 842 C C . GLU A 1 110 ? -6.874 0.568 -7.435 1.00 85.00 110 GLU A C 1
ATOM 844 O O . GLU A 1 110 ? -6.226 0.140 -8.395 1.00 85.00 110 GLU A O 1
ATOM 849 N N . VAL A 1 111 ? -7.252 1.849 -7.363 1.00 83.56 111 VAL A N 1
ATOM 850 C CA . VAL A 1 111 ? -6.905 2.844 -8.392 1.00 83.56 111 VAL A CA 1
ATOM 851 C C . VAL A 1 111 ? -5.391 2.962 -8.522 1.00 83.56 111 VAL A C 1
ATOM 853 O O . VAL A 1 111 ? -4.850 2.835 -9.623 1.00 83.56 111 VAL A O 1
ATOM 856 N N . VAL A 1 112 ? -4.689 3.120 -7.400 1.00 85.25 112 VAL A N 1
ATOM 857 C CA . VAL A 1 112 ? -3.231 3.239 -7.422 1.00 85.25 112 VAL A CA 1
ATOM 858 C C . VAL A 1 112 ? -2.582 1.925 -7.885 1.00 85.25 112 VAL A C 1
ATOM 860 O O . VAL A 1 112 ? -1.578 1.934 -8.594 1.00 85.25 112 VAL A O 1
ATOM 863 N N . SER A 1 113 ? -3.133 0.761 -7.524 1.00 83.81 113 SER A N 1
ATOM 864 C CA . SER A 1 113 ? -2.683 -0.573 -7.985 1.00 83.81 113 SER A CA 1
ATOM 865 C C . SER A 1 113 ? -2.748 -0.732 -9.493 1.00 83.81 113 SER A C 1
ATOM 867 O O . SER A 1 113 ? -1.775 -1.180 -10.106 1.00 83.81 113 SER A O 1
ATOM 869 N N . LYS A 1 114 ? -3.840 -0.280 -10.112 1.00 85.12 114 LYS A N 1
ATOM 870 C CA . LYS A 1 114 ? -3.972 -0.264 -11.572 1.00 85.12 114 LYS A CA 1
ATOM 871 C C . LYS A 1 114 ? -2.894 0.586 -12.229 1.00 85.12 114 LYS A C 1
ATOM 873 O O . LYS A 1 114 ? -2.279 0.119 -13.182 1.00 85.12 114 LYS A O 1
ATOM 878 N N . VAL A 1 115 ? -2.633 1.780 -11.700 1.00 82.44 115 VAL A N 1
ATOM 879 C CA . VAL A 1 115 ? -1.603 2.688 -12.224 1.00 82.44 115 VAL A CA 1
ATOM 880 C C . VAL A 1 115 ? -0.227 2.020 -12.234 1.00 82.44 115 VAL A C 1
ATOM 882 O O . VAL A 1 115 ? 0.406 1.930 -13.286 1.00 82.44 115 VAL A O 1
ATOM 885 N N . VAL A 1 116 ? 0.214 1.482 -11.092 1.00 84.31 116 VAL A N 1
ATOM 886 C CA . VAL A 1 116 ? 1.542 0.852 -11.000 1.00 84.31 116 VAL A CA 1
ATOM 887 C C . VAL A 1 116 ? 1.630 -0.389 -11.892 1.00 84.31 116 VAL A C 1
ATOM 889 O O . VAL A 1 116 ? 2.649 -0.590 -12.549 1.00 84.31 116 VAL A O 1
ATOM 892 N N . ARG A 1 117 ? 0.565 -1.201 -11.977 1.00 84.38 117 ARG A N 1
ATOM 893 C CA . ARG A 1 117 ? 0.526 -2.369 -12.872 1.00 84.38 117 ARG A CA 1
ATOM 894 C C . ARG A 1 117 ? 0.700 -1.968 -14.337 1.00 84.38 117 ARG A C 1
ATOM 896 O O . ARG A 1 117 ? 1.499 -2.582 -15.035 1.00 84.38 117 ARG A O 1
ATOM 903 N N . VAL A 1 118 ? -0.018 -0.942 -14.789 1.00 84.31 118 VAL A N 1
ATOM 904 C CA . VAL A 1 118 ? 0.049 -0.475 -16.180 1.00 84.31 118 VAL A CA 1
ATOM 905 C C . VAL A 1 118 ? 1.449 0.053 -16.515 1.00 84.31 118 VAL A C 1
ATOM 907 O O . VAL A 1 118 ? 1.982 -0.270 -17.575 1.00 84.31 118 VAL A O 1
ATOM 910 N N . VAL A 1 119 ? 2.084 0.803 -15.607 1.00 82.31 119 VAL A N 1
ATOM 911 C CA . VAL A 1 119 ? 3.471 1.257 -15.808 1.00 82.31 119 VAL A CA 1
ATOM 912 C C . VAL A 1 119 ? 4.446 0.079 -15.849 1.00 82.31 119 VAL A C 1
ATOM 914 O O . VAL A 1 119 ? 5.283 0.004 -16.745 1.00 82.31 119 VAL A O 1
ATOM 917 N N . ARG A 1 120 ? 4.321 -0.873 -14.922 1.00 83.88 120 ARG A N 1
ATOM 918 C CA . ARG A 1 120 ? 5.159 -2.077 -14.883 1.00 83.88 120 ARG A CA 1
ATOM 919 C C . ARG A 1 120 ? 5.062 -2.889 -16.177 1.00 83.88 120 ARG A C 1
ATOM 921 O O . ARG A 1 120 ? 6.080 -3.325 -16.710 1.00 83.88 120 ARG A O 1
ATOM 928 N N . GLU A 1 121 ? 3.849 -3.103 -16.682 1.00 84.06 121 GLU A N 1
ATOM 929 C CA . GLU A 1 121 ? 3.616 -3.801 -17.952 1.00 84.06 121 GLU A CA 1
ATOM 930 C C . GLU A 1 121 ? 4.308 -3.090 -19.117 1.00 84.06 121 GLU A C 1
ATOM 932 O O . GLU A 1 121 ? 4.904 -3.745 -19.970 1.00 84.06 121 GLU A O 1
ATOM 937 N N . GLU A 1 122 ? 4.293 -1.757 -19.130 1.00 83.44 122 GLU A N 1
ATOM 938 C CA . GLU A 1 122 ? 4.989 -0.961 -20.138 1.00 83.44 122 GLU A CA 1
ATOM 939 C C . GLU A 1 122 ? 6.519 -1.087 -20.029 1.00 83.44 122 GLU A C 1
ATOM 941 O O . GLU A 1 122 ? 7.178 -1.262 -21.056 1.00 83.44 122 GLU A O 1
ATOM 946 N N . VAL A 1 123 ? 7.088 -1.086 -18.815 1.00 80.00 123 VAL A N 1
ATOM 947 C CA . VAL A 1 123 ? 8.528 -1.333 -18.586 1.00 80.00 123 VAL A CA 1
ATOM 948 C C . VAL A 1 123 ? 8.927 -2.713 -19.120 1.00 80.00 123 VAL A C 1
ATOM 950 O O . VAL A 1 123 ? 9.855 -2.830 -19.922 1.00 80.00 123 VAL A O 1
ATOM 953 N N . LEU A 1 124 ? 8.180 -3.761 -18.762 1.00 79.88 124 LEU A N 1
ATOM 954 C CA . LEU A 1 124 ? 8.430 -5.127 -19.237 1.00 79.88 124 LEU A CA 1
ATOM 955 C C . LEU A 1 124 ? 8.262 -5.266 -20.753 1.00 79.88 124 LEU A C 1
ATOM 957 O O . LEU A 1 124 ? 9.027 -5.977 -21.406 1.00 79.88 124 LEU A O 1
ATOM 961 N N . ARG A 1 125 ? 7.286 -4.570 -21.339 1.00 81.88 125 ARG A N 1
ATOM 962 C CA . ARG A 1 125 ? 7.095 -4.542 -22.791 1.00 81.88 125 ARG A CA 1
ATOM 963 C C . ARG A 1 125 ? 8.302 -3.924 -23.498 1.00 81.88 125 ARG A C 1
ATOM 965 O O . ARG A 1 125 ? 8.674 -4.401 -24.570 1.00 81.88 125 ARG A O 1
ATOM 972 N N . ARG A 1 126 ? 8.919 -2.882 -22.926 1.00 77.81 126 ARG A N 1
ATOM 973 C CA . ARG A 1 126 ? 10.152 -2.289 -23.473 1.00 77.81 126 ARG A CA 1
ATOM 974 C C . ARG A 1 126 ? 11.325 -3.256 -23.377 1.00 77.81 126 ARG A C 1
ATOM 976 O O . ARG A 1 126 ? 11.988 -3.451 -24.388 1.00 77.81 126 ARG A O 1
ATOM 983 N N . VAL A 1 127 ? 11.490 -3.952 -22.249 1.00 73.06 127 VAL A N 1
ATOM 984 C CA . VAL A 1 127 ? 12.470 -5.050 -22.104 1.00 73.06 127 VAL A CA 1
ATOM 985 C C . VAL A 1 127 ? 12.307 -6.089 -23.218 1.00 73.06 127 VAL A C 1
ATOM 987 O O . VAL A 1 127 ? 13.270 -6.400 -23.911 1.00 73.06 127 VAL A O 1
ATOM 990 N N . GLY A 1 128 ? 11.086 -6.594 -23.432 1.00 68.19 128 GLY A N 1
ATOM 991 C CA . GLY A 1 128 ? 10.817 -7.626 -24.441 1.00 68.19 128 GLY A CA 1
ATOM 992 C C . GLY A 1 128 ? 10.998 -7.161 -25.892 1.00 68.19 128 GLY A C 1
ATOM 993 O O . GLY A 1 128 ? 11.276 -7.976 -26.766 1.00 68.19 128 GLY A O 1
ATOM 994 N N . GLY A 1 129 ? 10.870 -5.857 -26.161 1.00 66.50 129 GLY A N 1
ATOM 995 C CA . GLY A 1 129 ? 11.154 -5.279 -27.478 1.00 66.50 129 GLY A CA 1
ATOM 996 C C . GLY A 1 129 ? 12.652 -5.175 -27.788 1.00 66.50 129 GLY A C 1
ATOM 997 O O . GLY A 1 129 ? 13.043 -5.291 -28.948 1.00 66.50 129 GLY A O 1
ATOM 998 N N . LEU A 1 130 ? 13.490 -5.003 -26.761 1.00 61.72 130 LEU A N 1
ATOM 999 C CA . LEU A 1 130 ? 14.940 -4.815 -26.896 1.00 61.72 130 LEU A CA 1
ATOM 1000 C C . LEU A 1 130 ? 15.692 -6.115 -27.189 1.00 61.72 130 LEU A C 1
ATOM 1002 O O . LEU A 1 130 ? 16.712 -6.078 -27.873 1.00 61.72 130 LEU A O 1
ATOM 1006 N N . SER A 1 131 ? 15.161 -7.270 -26.776 1.00 55.78 131 SER A N 1
ATOM 1007 C CA . SER A 1 131 ? 15.772 -8.586 -27.026 1.00 55.78 131 SER A CA 1
ATOM 1008 C C . SER A 1 131 ? 15.897 -8.952 -28.521 1.00 55.78 131 SER A C 1
ATOM 1010 O O . SER A 1 131 ? 16.496 -9.972 -28.854 1.00 55.78 131 SER A O 1
ATOM 1012 N N . SER A 1 132 ? 15.341 -8.136 -29.429 1.00 57.22 132 SER A N 1
ATOM 1013 C CA . SER A 1 132 ? 15.336 -8.360 -30.884 1.00 57.22 132 SER A CA 1
ATOM 1014 C C . SER A 1 132 ? 16.423 -7.578 -31.647 1.00 57.22 132 SER A C 1
ATOM 1016 O O . SER A 1 132 ? 16.579 -7.786 -32.850 1.00 57.22 132 SER A O 1
ATOM 1018 N N . GLY A 1 133 ? 17.143 -6.653 -30.995 1.00 52.56 133 GLY A N 1
ATOM 1019 C CA . GLY A 1 133 ? 18.062 -5.702 -31.639 1.00 52.56 133 GLY A CA 1
ATOM 1020 C C . GLY A 1 133 ? 19.535 -5.898 -31.255 1.00 52.56 133 GLY A C 1
ATOM 1021 O O . GLY A 1 133 ? 19.880 -5.983 -30.082 1.00 52.56 133 GLY A O 1
ATOM 1022 N N . SER A 1 134 ? 20.410 -5.970 -32.260 1.00 48.94 134 SER A N 1
ATOM 1023 C CA . SER A 1 134 ? 21.861 -6.203 -32.164 1.00 48.94 134 SER A CA 1
ATOM 1024 C C . SER A 1 134 ? 22.639 -5.148 -31.351 1.00 48.94 134 SER A C 1
ATOM 1026 O O . SER A 1 134 ? 22.401 -3.951 -31.481 1.00 48.94 134 SER A O 1
ATOM 1028 N N . GLY A 1 135 ? 23.664 -5.595 -30.612 1.00 48.97 135 GLY A N 1
ATOM 1029 C CA . GLY A 1 135 ? 24.904 -4.829 -30.403 1.00 48.97 135 GLY A CA 1
ATOM 1030 C C . GLY A 1 135 ? 25.123 -4.223 -29.015 1.00 48.97 135 GLY A C 1
ATOM 1031 O O . GLY A 1 135 ? 25.968 -4.718 -28.273 1.00 48.97 135 GLY A O 1
ATOM 1032 N N . GLY A 1 136 ? 24.390 -3.162 -28.666 1.00 52.03 136 GLY A N 1
ATOM 1033 C CA . GLY A 1 136 ? 24.610 -2.375 -27.434 1.00 52.03 136 GLY A CA 1
ATOM 1034 C C . GLY A 1 136 ? 23.661 -2.690 -26.268 1.00 52.03 136 GLY A C 1
ATOM 1035 O O . GLY A 1 136 ? 23.884 -2.264 -25.142 1.00 52.03 136 GLY A O 1
ATOM 1036 N N . GLY A 1 137 ? 22.608 -3.479 -26.508 1.00 54.84 137 GLY A N 1
ATOM 1037 C CA . GLY A 1 137 ? 21.429 -3.546 -25.634 1.00 54.84 137 GLY A CA 1
ATOM 1038 C C . GLY A 1 137 ? 21.516 -4.404 -24.367 1.00 54.84 137 GLY A C 1
ATOM 1039 O O . GLY A 1 137 ? 20.574 -4.378 -23.588 1.00 54.84 137 GLY A O 1
ATOM 1040 N N . ARG A 1 138 ? 22.592 -5.164 -24.109 1.00 61.19 138 ARG A N 1
ATOM 1041 C CA . ARG A 1 138 ? 22.605 -6.131 -22.984 1.00 61.19 138 ARG A CA 1
ATOM 1042 C C . ARG A 1 138 ? 22.670 -5.489 -21.595 1.00 61.19 138 ARG A C 1
ATOM 1044 O O . ARG A 1 138 ? 22.023 -5.995 -20.682 1.00 61.19 138 ARG A O 1
ATOM 1051 N N . ALA A 1 139 ? 23.429 -4.402 -21.433 1.00 61.75 139 ALA A N 1
ATOM 1052 C CA . ALA A 1 139 ? 23.508 -3.674 -20.163 1.00 61.75 139 ALA A CA 1
ATOM 1053 C C . ALA A 1 139 ? 22.201 -2.915 -19.886 1.00 61.75 139 ALA A C 1
ATOM 1055 O O . ALA A 1 139 ? 21.634 -3.045 -18.805 1.00 61.75 139 ALA A O 1
ATOM 1056 N N . TYR A 1 140 ? 21.662 -2.241 -20.907 1.00 66.94 140 TYR A N 1
ATOM 1057 C CA . TYR A 1 140 ? 20.375 -1.546 -20.854 1.00 66.94 140 TYR A CA 1
ATOM 1058 C C . TYR A 1 140 ? 19.201 -2.499 -20.560 1.00 66.94 140 TYR A C 1
ATOM 1060 O O . TYR A 1 140 ? 18.402 -2.271 -19.656 1.00 66.94 140 TYR A O 1
ATOM 1068 N N . GLU A 1 141 ? 19.131 -3.639 -21.249 1.00 71.38 141 GLU A N 1
ATOM 1069 C CA . GLU A 1 141 ? 18.122 -4.677 -21.003 1.00 71.38 141 GLU A CA 1
ATOM 1070 C C . GLU A 1 141 ? 18.286 -5.323 -19.612 1.00 71.38 141 GLU A C 1
ATOM 1072 O O . GLU A 1 141 ? 17.299 -5.695 -18.973 1.00 71.38 141 GLU A O 1
ATOM 1077 N N . GLY A 1 142 ? 19.525 -5.439 -19.121 1.00 74.50 142 GLY A N 1
ATOM 1078 C CA . GLY A 1 142 ? 19.840 -5.857 -17.755 1.00 74.50 142 GLY A CA 1
ATOM 1079 C C . GLY A 1 142 ? 19.319 -4.873 -16.704 1.00 74.50 142 GLY A C 1
ATOM 1080 O O . GLY A 1 142 ? 18.630 -5.298 -15.776 1.00 74.50 142 GLY A O 1
ATOM 1081 N N . GLY A 1 143 ? 19.575 -3.575 -16.894 1.00 77.56 143 GLY A N 1
ATOM 1082 C CA . GLY A 1 143 ? 19.096 -2.495 -16.027 1.00 77.56 143 GLY A CA 1
ATOM 1083 C C . GLY A 1 143 ? 17.571 -2.420 -15.975 1.00 77.56 143 GLY A C 1
ATOM 1084 O O . GLY A 1 143 ? 16.986 -2.437 -14.896 1.00 77.56 143 GLY A O 1
ATOM 1085 N N . LEU A 1 144 ? 16.896 -2.487 -17.124 1.00 78.00 144 LEU A N 1
ATOM 1086 C CA . LEU A 1 144 ? 15.430 -2.497 -17.168 1.00 78.00 144 LEU A CA 1
ATOM 1087 C C . LEU A 1 144 ? 14.811 -3.750 -16.528 1.00 78.00 144 LEU A C 1
ATOM 1089 O O . LEU A 1 144 ? 13.733 -3.680 -15.934 1.00 78.00 144 LEU A O 1
ATOM 1093 N N . ARG A 1 145 ? 15.482 -4.908 -16.614 1.00 81.81 145 ARG A N 1
ATOM 1094 C CA . ARG A 1 145 ? 15.064 -6.111 -15.879 1.00 81.81 145 ARG A CA 1
ATOM 1095 C C . ARG A 1 145 ? 15.258 -5.967 -14.374 1.00 81.81 145 ARG A C 1
ATOM 1097 O O . ARG A 1 145 ? 14.414 -6.463 -13.632 1.00 81.81 145 ARG A O 1
ATOM 1104 N N . ALA A 1 146 ? 16.337 -5.328 -13.927 1.00 83.75 146 ALA A N 1
ATOM 1105 C CA . ALA A 1 146 ? 16.546 -5.023 -12.514 1.00 83.75 146 ALA A CA 1
ATOM 1106 C C . ALA A 1 146 ? 15.461 -4.063 -12.002 1.00 83.75 146 ALA A C 1
ATOM 1108 O O . ALA A 1 146 ? 14.784 -4.381 -11.031 1.00 83.75 146 ALA A O 1
ATOM 1109 N N . LEU A 1 147 ? 15.180 -2.989 -12.743 1.00 84.25 147 LEU A N 1
ATOM 1110 C CA . LEU A 1 147 ? 14.116 -2.034 -12.433 1.00 84.25 147 LEU A CA 1
ATOM 1111 C C . LEU A 1 147 ? 12.737 -2.702 -12.327 1.00 84.25 147 LEU A C 1
ATOM 1113 O O . LEU A 1 147 ? 11.995 -2.461 -11.377 1.00 84.25 147 LEU A O 1
ATOM 1117 N N . ALA A 1 148 ? 12.390 -3.585 -13.270 1.00 84.31 148 ALA A N 1
ATOM 1118 C CA . ALA A 1 148 ? 11.135 -4.331 -13.205 1.00 84.31 148 ALA A CA 1
ATOM 1119 C C . ALA A 1 148 ? 11.046 -5.225 -11.953 1.00 84.31 148 ALA A C 1
ATOM 1121 O O . ALA A 1 148 ? 9.978 -5.311 -11.347 1.00 84.31 148 ALA A O 1
ATOM 1122 N N . LYS A 1 149 ? 12.161 -5.847 -11.542 1.00 88.25 149 LYS A N 1
ATOM 1123 C CA . LYS A 1 149 ? 12.236 -6.641 -10.306 1.00 88.25 149 LYS A CA 1
ATOM 1124 C C . LYS A 1 149 ? 12.094 -5.780 -9.052 1.00 88.25 149 LYS A C 1
ATOM 1126 O O . LYS A 1 149 ? 11.376 -6.191 -8.149 1.00 88.25 149 LYS A O 1
ATOM 1131 N N . SER A 1 150 ? 12.710 -4.599 -8.996 1.00 88.94 150 SER A N 1
ATOM 1132 C CA . SER A 1 150 ? 12.552 -3.689 -7.852 1.00 88.94 150 SER A CA 1
ATOM 1133 C C . SER A 1 150 ? 11.114 -3.162 -7.747 1.00 88.94 150 SER A C 1
ATOM 1135 O O . SER A 1 150 ? 10.561 -3.089 -6.653 1.00 88.94 150 SER A O 1
ATOM 1137 N N . ILE A 1 151 ? 10.436 -2.908 -8.878 1.00 87.81 151 ILE A N 1
ATOM 1138 C CA . ILE A 1 151 ? 8.994 -2.593 -8.883 1.00 87.81 151 ILE A CA 1
ATOM 1139 C C . ILE A 1 151 ? 8.164 -3.769 -8.343 1.00 87.81 151 ILE A C 1
ATOM 1141 O O . ILE A 1 151 ? 7.211 -3.540 -7.596 1.00 87.81 151 ILE A O 1
ATOM 1145 N N . ASP A 1 152 ? 8.498 -5.010 -8.711 1.00 88.50 152 ASP A N 1
ATOM 1146 C CA . ASP A 1 152 ? 7.834 -6.213 -8.187 1.00 88.50 152 ASP A CA 1
ATOM 1147 C C . ASP A 1 152 ? 8.020 -6.362 -6.680 1.00 88.50 152 ASP A C 1
ATOM 1149 O O . ASP A 1 152 ? 7.036 -6.526 -5.956 1.00 88.50 152 ASP A O 1
ATOM 1153 N N . LEU A 1 153 ? 9.261 -6.232 -6.208 1.00 90.62 153 LEU A N 1
ATOM 1154 C CA . LEU A 1 153 ? 9.596 -6.295 -4.792 1.00 90.62 153 LEU A CA 1
ATOM 1155 C C . LEU A 1 153 ? 8.811 -5.244 -4.001 1.00 90.62 153 LEU A C 1
ATOM 1157 O O . LEU A 1 153 ? 8.156 -5.577 -3.016 1.00 90.62 153 LEU A O 1
ATOM 1161 N N . LEU A 1 154 ? 8.787 -4.000 -4.483 1.00 88.81 154 LEU A N 1
ATOM 1162 C CA . LEU A 1 154 ? 8.019 -2.921 -3.870 1.00 88.81 154 LEU A CA 1
ATOM 1163 C C . LEU A 1 154 ? 6.515 -3.238 -3.818 1.00 88.81 154 LEU A C 1
ATOM 1165 O O . LEU A 1 154 ? 5.858 -2.990 -2.810 1.00 88.81 154 LEU A O 1
ATOM 1169 N N . GLN A 1 155 ? 5.944 -3.817 -4.880 1.00 87.25 155 GLN A N 1
ATOM 1170 C CA . GLN A 1 155 ? 4.544 -4.254 -4.859 1.00 87.25 155 GLN A CA 1
ATOM 1171 C C . GLN A 1 155 ? 4.287 -5.392 -3.865 1.00 87.25 155 GLN A C 1
ATOM 1173 O O . GLN A 1 155 ? 3.216 -5.430 -3.256 1.00 87.25 155 GLN A O 1
ATOM 1178 N N . ASP A 1 156 ? 5.225 -6.325 -3.713 1.00 90.00 156 ASP A N 1
ATOM 1179 C CA . ASP A 1 156 ? 5.111 -7.428 -2.760 1.00 90.00 156 ASP A CA 1
ATOM 1180 C C . ASP A 1 156 ? 5.162 -6.948 -1.310 1.00 90.00 156 ASP A C 1
ATOM 1182 O O . ASP A 1 156 ? 4.304 -7.348 -0.517 1.00 90.00 156 ASP A O 1
ATOM 1186 N N . ARG A 1 157 ? 6.091 -6.044 -0.979 1.00 90.19 157 ARG A N 1
ATOM 1187 C CA . ARG A 1 157 ? 6.187 -5.444 0.361 1.00 90.19 157 ARG A CA 1
ATOM 1188 C C . ARG A 1 157 ? 4.938 -4.647 0.717 1.00 90.19 157 ARG A C 1
ATOM 1190 O O . ARG A 1 157 ? 4.381 -4.825 1.797 1.00 90.19 157 ARG A O 1
ATOM 1197 N N . GLU A 1 158 ? 4.401 -3.884 -0.229 1.00 86.19 158 GLU A N 1
ATOM 1198 C CA . GLU A 1 158 ? 3.138 -3.161 -0.047 1.00 86.19 158 GLU A CA 1
ATOM 1199 C C . GLU A 1 158 ? 1.942 -4.096 0.180 1.00 86.19 158 GLU A C 1
ATOM 1201 O O . GLU A 1 158 ? 1.105 -3.858 1.058 1.00 86.19 158 GLU A O 1
ATOM 1206 N N . ARG A 1 159 ? 1.858 -5.195 -0.583 1.00 86.38 159 ARG A N 1
ATOM 1207 C CA . ARG A 1 159 ? 0.834 -6.225 -0.356 1.00 86.38 159 ARG A CA 1
ATOM 1208 C C . ARG A 1 159 ? 0.959 -6.828 1.036 1.00 86.38 159 ARG A C 1
ATOM 1210 O O . ARG A 1 159 ? -0.062 -7.069 1.677 1.00 86.38 159 ARG A O 1
ATOM 1217 N N . GLU A 1 160 ? 2.177 -7.083 1.497 1.00 90.75 160 GLU A N 1
ATOM 1218 C CA . GLU A 1 160 ? 2.407 -7.631 2.829 1.00 90.75 160 GLU A CA 1
ATOM 1219 C C . GLU A 1 160 ? 2.037 -6.636 3.931 1.00 90.75 160 GLU A C 1
ATOM 1221 O O . GLU A 1 160 ? 1.329 -7.007 4.869 1.00 90.75 160 GLU A O 1
ATOM 1226 N N . ARG A 1 161 ? 2.386 -5.356 3.770 1.00 89.44 161 ARG A N 1
ATOM 1227 C CA . ARG A 1 161 ? 1.979 -4.280 4.682 1.00 89.44 161 ARG A CA 1
ATOM 1228 C C . ARG A 1 161 ? 0.460 -4.212 4.838 1.00 89.44 161 ARG A C 1
ATOM 1230 O O . ARG A 1 161 ? -0.047 -4.221 5.958 1.00 89.44 161 ARG A O 1
ATOM 1237 N N . LEU A 1 162 ? -0.280 -4.268 3.729 1.00 86.19 162 LEU A N 1
ATOM 1238 C CA . LEU A 1 162 ? -1.745 -4.328 3.750 1.00 86.19 162 LEU A CA 1
ATOM 1239 C C . LEU A 1 162 ? -2.288 -5.555 4.491 1.00 86.19 162 LEU A C 1
ATOM 1241 O O . LEU A 1 162 ? -3.253 -5.435 5.250 1.00 86.19 162 LEU A O 1
ATOM 1245 N N . ARG A 1 163 ? -1.689 -6.735 4.285 1.00 88.69 163 ARG A N 1
ATOM 1246 C CA . ARG A 1 163 ? -2.105 -7.963 4.982 1.00 88.69 163 ARG A CA 1
ATOM 1247 C C . ARG A 1 163 ? -1.890 -7.853 6.483 1.00 88.69 163 ARG A C 1
ATOM 1249 O O . ARG A 1 163 ? -2.784 -8.229 7.238 1.00 88.69 163 ARG A O 1
ATOM 1256 N N . VAL A 1 164 ? -0.742 -7.331 6.911 1.00 91.62 164 VAL A N 1
ATOM 1257 C CA . VAL A 1 164 ? -0.430 -7.139 8.332 1.00 91.62 164 VAL A CA 1
ATOM 1258 C C . VAL A 1 164 ? -1.394 -6.143 8.970 1.00 91.62 164 VAL A C 1
ATOM 1260 O O . VAL A 1 164 ? -1.926 -6.433 10.038 1.00 91.62 164 VAL A O 1
ATOM 1263 N N . THR A 1 165 ? -1.709 -5.035 8.301 1.00 90.25 165 THR A N 1
ATOM 1264 C CA . THR A 1 165 ? -2.687 -4.057 8.805 1.00 90.25 165 THR A CA 1
ATOM 1265 C C . THR A 1 165 ? -4.083 -4.645 8.919 1.00 90.25 165 THR A C 1
ATOM 1267 O O . THR A 1 165 ? -4.732 -4.502 9.954 1.00 90.25 165 THR A O 1
ATOM 1270 N N . ALA A 1 166 ? -4.546 -5.367 7.896 1.00 87.50 166 ALA A N 1
ATOM 1271 C CA . ALA A 1 166 ? -5.834 -6.048 7.954 1.00 87.50 166 ALA A CA 1
ATOM 1272 C C . ALA A 1 166 ? -5.875 -7.088 9.088 1.00 87.50 166 ALA A C 1
ATOM 1274 O O . ALA A 1 166 ? -6.867 -7.169 9.814 1.00 87.50 166 ALA A O 1
ATOM 1275 N N . ALA A 1 167 ? -4.795 -7.853 9.276 1.00 90.50 167 ALA A N 1
ATOM 1276 C CA . ALA A 1 167 ? -4.679 -8.826 10.357 1.00 90.50 167 ALA A CA 1
ATOM 1277 C C . ALA A 1 167 ? -4.711 -8.154 11.738 1.00 90.50 167 ALA A C 1
ATOM 1279 O O . ALA A 1 167 ? -5.483 -8.585 12.592 1.00 90.50 167 ALA A O 1
ATOM 1280 N N . LEU A 1 168 ? -3.949 -7.072 11.931 1.00 90.56 168 LEU A N 1
ATOM 1281 C CA . LEU A 1 168 ? -3.963 -6.271 13.156 1.00 90.56 168 LEU A CA 1
ATOM 1282 C C . LEU A 1 168 ? -5.375 -5.761 13.457 1.00 90.56 168 LEU A C 1
ATOM 1284 O O . LEU A 1 168 ? -5.878 -5.942 14.567 1.00 90.56 168 LEU A O 1
ATOM 1288 N N 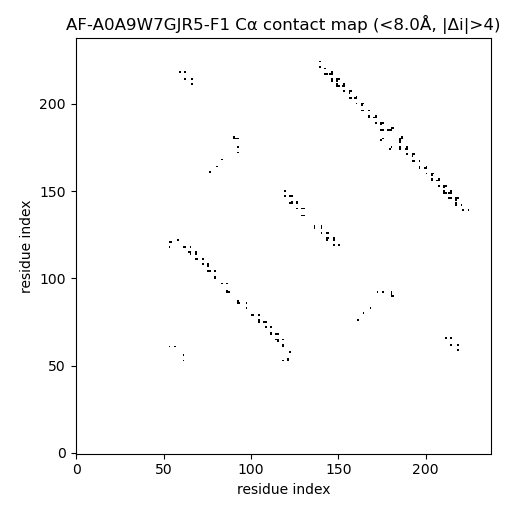. HIS A 1 169 ? -6.033 -5.160 12.464 1.00 89.56 169 HIS A N 1
ATOM 1289 C CA . HIS A 1 169 ? -7.376 -4.630 12.646 1.00 89.56 169 HIS A CA 1
ATOM 1290 C C . HIS A 1 169 ? -8.361 -5.731 13.060 1.00 89.56 169 HIS A C 1
ATOM 1292 O O . HIS A 1 169 ? -9.090 -5.575 14.039 1.00 89.56 169 HIS A O 1
ATOM 1298 N N . LEU A 1 170 ? -8.340 -6.877 12.373 1.00 87.31 170 LEU A N 1
ATOM 1299 C CA . LEU A 1 170 ? -9.190 -8.024 12.698 1.00 87.31 170 LEU A CA 1
ATOM 1300 C C . LEU A 1 170 ? -8.905 -8.591 14.094 1.00 87.31 170 LEU A C 1
ATOM 1302 O O . LEU A 1 170 ? -9.848 -8.926 14.813 1.00 87.31 170 LEU A O 1
ATOM 1306 N N . SER A 1 171 ? -7.635 -8.702 14.494 1.00 88.44 171 SER A N 1
ATOM 1307 C CA . SER A 1 171 ? -7.253 -9.150 15.839 1.00 88.44 171 SER A CA 1
ATOM 1308 C C . SER A 1 171 ?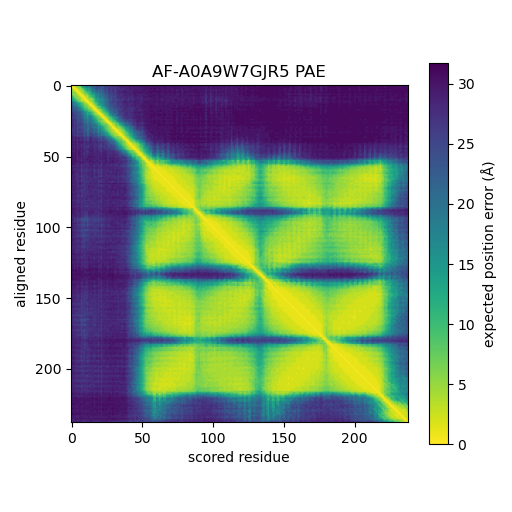 -7.826 -8.232 16.916 1.00 88.44 171 SER A C 1
ATOM 1310 O O . SER A 1 171 ? -8.438 -8.708 17.874 1.00 88.44 171 SER A O 1
ATOM 1312 N N . VAL A 1 172 ? -7.678 -6.917 16.745 1.00 86.00 172 VAL A N 1
ATOM 1313 C CA . VAL A 1 172 ? -8.182 -5.919 17.697 1.00 86.00 172 VAL A CA 1
ATOM 1314 C C . VAL A 1 172 ? -9.709 -5.958 17.778 1.00 86.00 172 VAL A C 1
ATOM 1316 O O . VAL A 1 172 ? -10.247 -6.014 18.882 1.00 86.00 172 VAL A O 1
ATOM 1319 N N . VAL A 1 173 ? -10.411 -6.024 16.641 1.00 84.62 173 VAL A N 1
ATOM 1320 C CA . VAL A 1 173 ? -11.881 -6.151 16.615 1.00 84.62 173 VAL A CA 1
ATOM 1321 C C . VAL A 1 173 ? -12.337 -7.396 17.378 1.00 84.62 173 VAL A C 1
ATOM 1323 O O . VAL A 1 173 ? -13.184 -7.299 18.264 1.00 84.62 173 VAL A O 1
ATOM 1326 N N . ARG A 1 174 ? -11.718 -8.557 17.126 1.00 84.50 174 ARG A N 1
ATOM 1327 C CA . ARG A 1 174 ? -12.049 -9.813 17.822 1.00 84.50 174 ARG A CA 1
ATOM 1328 C C . ARG A 1 174 ? -11.809 -9.739 19.328 1.00 84.50 174 ARG A C 1
ATOM 1330 O O . ARG A 1 174 ? -12.581 -10.305 20.104 1.00 84.50 174 ARG A O 1
ATOM 1337 N N . LEU A 1 175 ? -10.741 -9.071 19.766 1.00 82.88 175 LEU A N 1
ATOM 1338 C CA . LEU A 1 175 ? -10.468 -8.868 21.191 1.00 82.88 175 LEU A CA 1
ATOM 1339 C C . LEU A 1 175 ? -11.545 -7.991 21.842 1.00 82.88 175 LEU A C 1
ATOM 1341 O O . LEU A 1 175 ? -12.022 -8.327 22.926 1.00 82.88 175 LEU A O 1
ATOM 1345 N N . CYS A 1 176 ? -11.970 -6.925 21.161 1.00 78.56 176 CYS A N 1
ATOM 1346 C CA . CYS A 1 176 ? -13.042 -6.048 21.624 1.00 78.56 176 CYS A CA 1
ATOM 1347 C C . CYS A 1 176 ? -14.404 -6.764 21.697 1.00 78.56 176 CYS A C 1
ATOM 1349 O O . CYS A 1 176 ? -15.138 -6.572 22.668 1.00 78.56 176 CYS A O 1
ATOM 1351 N N . GLU A 1 177 ? -14.732 -7.611 20.716 1.00 78.62 177 GLU A N 1
ATOM 1352 C CA . GLU A 1 177 ? -15.991 -8.372 20.679 1.00 78.62 177 GLU A CA 1
ATOM 1353 C C . GLU A 1 177 ? -16.040 -9.505 21.716 1.00 78.62 177 GLU A C 1
ATOM 1355 O O . GLU A 1 177 ? -17.059 -9.702 22.374 1.00 78.62 177 GLU A O 1
ATOM 1360 N N . SER A 1 178 ? -14.946 -10.256 21.881 1.00 74.62 178 SER A N 1
ATOM 1361 C CA . SER A 1 178 ? -14.944 -11.488 22.689 1.00 74.62 178 SER A CA 1
ATOM 1362 C C . SER A 1 178 ? -14.913 -11.266 24.202 1.00 74.62 178 SER A C 1
ATOM 1364 O O . SER A 1 178 ? -15.315 -12.161 24.947 1.00 74.62 178 SER A O 1
ATOM 1366 N N . LYS A 1 179 ? -14.421 -10.115 24.676 1.00 68.50 179 LYS A N 1
ATOM 1367 C CA . LYS A 1 179 ? -14.182 -9.880 26.112 1.00 68.50 179 LYS A CA 1
ATOM 1368 C C . LYS A 1 179 ? -14.861 -8.636 26.689 1.00 68.50 179 LYS A C 1
ATOM 1370 O O . LYS A 1 179 ? -14.794 -8.414 27.895 1.00 68.50 179 LYS A O 1
ATOM 1375 N N . GLY A 1 180 ? -15.572 -7.875 25.854 1.00 62.41 180 GLY A N 1
ATOM 1376 C CA . GLY A 1 180 ? -16.235 -6.634 26.245 1.00 62.41 180 GLY A CA 1
ATOM 1377 C C . GLY A 1 180 ? -15.262 -5.453 26.339 1.00 62.41 180 GLY A C 1
ATOM 1378 O O . GLY A 1 180 ? -14.152 -5.561 26.852 1.00 62.41 180 GLY A O 1
ATOM 1379 N N . VAL A 1 181 ? -15.701 -4.288 25.858 1.00 60.41 181 VAL A N 1
ATOM 1380 C CA . VAL A 1 181 ? -14.874 -3.088 25.590 1.00 60.41 181 VAL A CA 1
ATOM 1381 C C . VAL A 1 181 ? -14.416 -2.338 26.866 1.00 60.41 181 VAL A C 1
ATOM 1383 O O . VAL A 1 181 ? -13.937 -1.215 26.796 1.00 60.41 181 VAL A O 1
ATOM 1386 N N . GLY A 1 182 ? -14.522 -2.936 28.057 1.00 64.25 182 GLY A N 1
ATOM 1387 C CA . GLY A 1 182 ? -14.271 -2.244 29.334 1.00 64.25 182 GLY A CA 1
ATOM 1388 C C . GLY A 1 182 ? -13.393 -2.977 30.347 1.00 64.25 182 GLY A C 1
ATOM 1389 O O . GLY A 1 182 ? -13.137 -2.428 31.413 1.00 64.25 182 GLY A O 1
ATOM 1390 N N . ASP A 1 183 ? -12.946 -4.198 30.052 1.00 75.38 183 ASP A N 1
ATOM 1391 C CA . ASP A 1 183 ? -12.094 -4.977 30.955 1.00 75.38 183 ASP A CA 1
ATOM 1392 C C . ASP A 1 183 ? 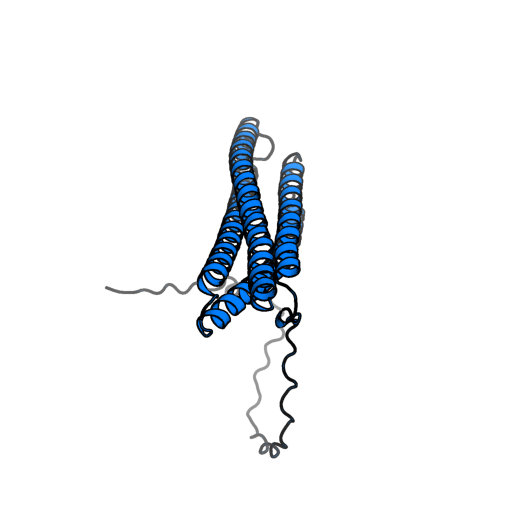-10.616 -4.565 30.813 1.00 75.38 183 ASP A C 1
ATOM 1394 O O . ASP A 1 183 ? -10.057 -4.571 29.714 1.00 75.38 183 ASP A O 1
ATOM 1398 N N . GLU A 1 184 ? -9.966 -4.234 31.930 1.00 79.94 184 GLU A N 1
ATOM 1399 C CA . GLU A 1 184 ? -8.559 -3.809 32.001 1.00 79.94 184 GLU A CA 1
ATOM 1400 C C . GLU A 1 184 ? -7.615 -4.854 31.384 1.00 79.94 184 GLU A C 1
ATOM 1402 O O . GLU A 1 184 ? -6.659 -4.524 30.679 1.00 79.94 184 GLU A O 1
ATOM 1407 N N . ARG A 1 185 ? -7.933 -6.143 31.560 1.00 83.19 185 ARG A N 1
ATOM 1408 C CA . ARG A 1 185 ? -7.175 -7.241 30.948 1.00 83.19 185 ARG A CA 1
ATOM 1409 C C . ARG A 1 185 ? -7.336 -7.264 29.428 1.00 83.19 185 ARG A C 1
ATOM 1411 O O . ARG A 1 185 ? -6.385 -7.570 28.712 1.00 83.19 185 ARG A O 1
ATOM 1418 N N . THR A 1 186 ? -8.523 -6.950 28.923 1.00 82.00 186 THR A N 1
ATOM 1419 C CA . THR A 1 186 ? -8.791 -6.858 27.481 1.00 82.00 186 THR A CA 1
ATOM 1420 C C . THR A 1 186 ? -8.078 -5.664 26.868 1.00 82.00 186 THR A C 1
ATOM 1422 O O . THR A 1 186 ? -7.455 -5.804 25.817 1.00 82.00 186 THR A O 1
ATOM 1425 N N . ARG A 1 187 ? -8.074 -4.527 27.568 1.00 82.25 187 ARG A N 1
ATOM 1426 C CA . ARG A 1 187 ? -7.300 -3.349 27.182 1.00 82.25 187 ARG A CA 1
ATOM 1427 C C . ARG A 1 187 ? -5.806 -3.661 27.061 1.00 82.25 187 ARG A C 1
ATOM 1429 O O . ARG A 1 187 ? -5.229 -3.360 26.021 1.00 82.25 187 ARG A O 1
ATOM 1436 N N . GLY A 1 188 ? -5.216 -4.329 28.055 1.00 87.00 188 GLY A N 1
ATOM 1437 C CA . GLY A 1 188 ? -3.803 -4.723 28.011 1.00 87.00 188 GLY A CA 1
ATOM 1438 C C . GLY A 1 188 ? -3.469 -5.641 26.829 1.00 87.00 188 GLY A C 1
ATOM 1439 O O . GLY A 1 188 ? -2.489 -5.418 26.127 1.00 87.00 188 GLY A O 1
ATOM 1440 N N . LEU A 1 189 ? -4.330 -6.623 26.532 1.00 88.62 189 LEU A N 1
ATOM 1441 C CA . LEU A 1 189 ? -4.143 -7.507 25.371 1.00 88.62 189 LEU A CA 1
ATOM 1442 C C . LEU A 1 189 ? -4.230 -6.765 24.034 1.00 88.62 189 LEU A C 1
ATOM 1444 O O . LEU A 1 189 ? -3.480 -7.078 23.112 1.00 88.62 189 LEU A O 1
ATOM 1448 N N . VAL A 1 190 ? -5.148 -5.805 23.924 1.00 86.44 190 VAL A N 1
ATOM 1449 C CA . VAL A 1 190 ? -5.285 -4.966 22.731 1.00 86.44 190 VAL A CA 1
ATOM 1450 C C . VAL A 1 190 ? -4.065 -4.062 22.566 1.00 86.44 190 VAL A C 1
ATOM 1452 O O . VAL A 1 190 ? -3.559 -3.936 21.457 1.00 86.44 190 VAL A O 1
ATOM 1455 N N . GLU A 1 191 ? -3.574 -3.442 23.639 1.00 88.75 191 GLU A N 1
ATOM 1456 C CA . GLU A 1 191 ? -2.367 -2.606 23.604 1.00 88.75 191 GLU A CA 1
ATOM 1457 C C . GLU A 1 191 ? -1.127 -3.414 23.190 1.00 88.75 191 GLU A C 1
ATOM 1459 O O . GLU A 1 191 ? -0.359 -2.955 22.346 1.00 88.75 191 GLU A O 1
ATOM 1464 N N . ASP A 1 192 ? -0.972 -4.640 23.693 1.00 91.38 192 ASP A N 1
ATOM 1465 C CA . ASP A 1 192 ? 0.106 -5.543 23.281 1.00 91.38 192 ASP A CA 1
ATOM 1466 C C . ASP A 1 192 ? 0.008 -5.980 21.813 1.00 91.38 192 ASP A C 1
ATOM 1468 O O . ASP A 1 192 ? 1.027 -6.058 21.125 1.00 91.38 192 ASP A O 1
ATOM 1472 N N . GLU A 1 193 ? -1.199 -6.280 21.326 1.00 90.81 193 GLU A N 1
ATOM 1473 C CA . GLU A 1 193 ? -1.427 -6.637 19.920 1.00 90.81 193 GLU A CA 1
ATOM 1474 C C . GLU A 1 193 ? -1.133 -5.451 18.994 1.00 90.81 193 GLU A C 1
ATOM 1476 O O . GLU A 1 193 ? -0.428 -5.616 18.000 1.00 90.81 193 GLU A O 1
ATOM 1481 N N . VAL A 1 194 ? -1.604 -4.251 19.354 1.00 90.94 194 VAL A N 1
ATOM 1482 C CA . VAL A 1 194 ? -1.314 -3.011 18.621 1.00 90.94 194 VAL A CA 1
ATOM 1483 C C . VAL A 1 194 ? 0.182 -2.750 18.587 1.00 90.94 194 VAL A C 1
ATOM 1485 O O . VAL A 1 194 ? 0.720 -2.554 17.506 1.00 90.94 194 VAL A O 1
ATOM 1488 N N . ARG A 1 195 ? 0.876 -2.838 19.725 1.00 93.38 195 ARG A N 1
ATOM 1489 C CA . ARG A 1 195 ? 2.326 -2.620 19.790 1.00 93.38 195 ARG A CA 1
ATOM 1490 C C . ARG A 1 195 ? 3.094 -3.571 18.870 1.00 93.38 195 ARG A C 1
ATOM 1492 O O . ARG A 1 195 ? 3.955 -3.116 18.123 1.00 93.38 195 ARG A O 1
ATOM 1499 N N . ARG A 1 196 ? 2.775 -4.873 18.897 1.00 93.81 196 ARG A N 1
ATOM 1500 C CA . ARG A 1 196 ? 3.397 -5.867 17.999 1.00 93.81 196 ARG A CA 1
ATOM 1501 C C . ARG A 1 196 ? 3.083 -5.594 16.530 1.00 93.81 196 ARG A C 1
ATOM 1503 O O . ARG A 1 196 ? 3.958 -5.724 15.679 1.00 93.81 196 ARG A O 1
ATOM 1510 N N . GLY A 1 197 ? 1.833 -5.247 16.230 1.00 92.38 197 GLY A N 1
ATOM 1511 C CA . GLY A 1 197 ? 1.408 -4.924 14.874 1.00 92.38 197 GLY A CA 1
ATOM 1512 C C . GLY A 1 197 ? 2.118 -3.685 14.334 1.00 92.38 197 GLY A C 1
ATOM 1513 O O . GLY A 1 197 ? 2.650 -3.727 13.233 1.00 92.38 197 GLY A O 1
ATOM 1514 N N . GLU A 1 198 ? 2.186 -2.610 15.120 1.00 91.69 198 GLU A N 1
ATOM 1515 C CA . GLU A 1 198 ? 2.867 -1.364 14.752 1.00 91.69 198 GLU A CA 1
ATOM 1516 C C . GLU A 1 198 ? 4.377 -1.543 14.572 1.00 91.69 198 GLU A C 1
ATOM 1518 O O . GLU A 1 198 ? 4.952 -0.934 13.675 1.00 91.69 198 GLU A O 1
ATOM 1523 N N . GLU A 1 199 ? 5.023 -2.384 15.383 1.00 94.69 199 GLU A N 1
ATOM 1524 C CA . GLU A 1 199 ? 6.436 -2.741 15.210 1.00 94.69 199 GLU A CA 1
ATOM 1525 C C . GLU A 1 199 ? 6.671 -3.416 13.854 1.00 94.69 199 GLU A C 1
ATOM 1527 O O . GLU A 1 199 ? 7.464 -2.922 13.055 1.00 94.69 199 GLU A O 1
ATOM 1532 N N . LYS A 1 200 ? 5.884 -4.450 13.530 1.00 94.31 200 LYS A N 1
ATOM 1533 C CA . LYS A 1 200 ? 5.968 -5.130 12.231 1.00 94.31 200 LYS A CA 1
ATOM 1534 C C . LYS A 1 200 ? 5.628 -4.208 11.053 1.00 94.31 200 LYS A C 1
ATOM 1536 O O . LYS A 1 200 ? 6.203 -4.332 9.975 1.00 94.31 200 LYS A O 1
ATOM 1541 N N . LEU A 1 201 ? 4.673 -3.293 11.226 1.00 92.69 201 LEU A N 1
ATOM 1542 C CA . LEU A 1 201 ? 4.321 -2.323 10.187 1.00 92.69 201 LEU A CA 1
ATOM 1543 C C . LEU A 1 201 ? 5.439 -1.314 9.934 1.00 92.69 201 LEU A C 1
ATOM 1545 O O . LEU A 1 201 ? 5.630 -0.932 8.784 1.00 92.69 201 LEU A O 1
ATOM 1549 N N . ARG A 1 202 ? 6.179 -0.921 10.974 1.00 93.44 202 ARG A N 1
ATOM 1550 C CA . ARG A 1 202 ? 7.345 -0.042 10.846 1.00 93.44 202 ARG A CA 1
ATOM 1551 C C . ARG A 1 202 ? 8.476 -0.719 10.074 1.00 93.44 202 ARG A C 1
ATOM 1553 O O . ARG A 1 202 ? 9.026 -0.097 9.177 1.00 93.44 202 ARG A O 1
ATOM 1560 N N . GLU A 1 203 ? 8.768 -1.984 10.376 1.00 94.62 203 GLU A N 1
ATOM 1561 C CA . GLU A 1 203 ? 9.753 -2.781 9.624 1.00 94.62 203 GLU A CA 1
ATOM 1562 C C . GLU A 1 203 ? 9.376 -2.866 8.137 1.00 94.62 203 GLU A C 1
ATOM 1564 O O . GLU A 1 203 ? 10.189 -2.595 7.261 1.00 94.62 203 GLU A O 1
ATOM 1569 N N . LEU A 1 204 ? 8.109 -3.168 7.834 1.00 93.19 204 LEU A N 1
ATOM 1570 C CA . LEU A 1 204 ? 7.624 -3.228 6.451 1.00 93.19 204 LEU A CA 1
ATOM 1571 C C . LEU A 1 204 ? 7.638 -1.864 5.750 1.00 93.19 204 LEU A C 1
ATOM 1573 O O . LEU A 1 204 ? 7.796 -1.809 4.533 1.00 93.19 204 LEU A O 1
ATOM 1577 N N . GLU A 1 205 ? 7.423 -0.771 6.482 1.00 91.50 205 GLU A N 1
ATOM 1578 C CA . GLU A 1 205 ? 7.532 0.583 5.938 1.00 91.50 205 GLU A CA 1
ATOM 1579 C C . GLU A 1 205 ? 8.979 0.907 5.557 1.00 91.50 205 GLU A C 1
ATOM 1581 O O . GLU A 1 205 ? 9.201 1.396 4.453 1.00 91.50 205 GLU A O 1
ATOM 1586 N N . GLU A 1 206 ? 9.948 0.552 6.401 1.00 93.38 206 GLU A N 1
ATOM 1587 C CA . GLU A 1 206 ? 11.379 0.680 6.104 1.00 93.38 206 GLU A CA 1
ATOM 1588 C C . GLU A 1 206 ? 11.772 -0.139 4.865 1.00 93.38 206 GLU A C 1
ATOM 1590 O O . GLU A 1 206 ? 12.327 0.417 3.921 1.00 93.38 206 GLU A O 1
ATOM 1595 N N . GLU A 1 207 ? 11.355 -1.406 4.780 1.00 93.81 207 GLU A N 1
ATOM 1596 C CA . GLU A 1 207 ? 11.577 -2.239 3.587 1.00 93.81 207 GLU A CA 1
ATOM 1597 C C . GLU A 1 207 ? 10.935 -1.644 2.313 1.00 93.81 207 GLU A C 1
ATOM 1599 O O . GLU A 1 207 ? 11.446 -1.816 1.203 1.00 93.81 207 GLU A O 1
ATOM 1604 N N . CYS A 1 208 ? 9.796 -0.949 2.437 1.00 90.88 208 CYS A N 1
ATOM 1605 C CA . CYS A 1 208 ? 9.168 -0.249 1.311 1.00 90.88 208 CYS A CA 1
ATOM 1606 C C . CYS A 1 208 ? 9.945 1.013 0.909 1.00 90.88 208 CYS A C 1
ATOM 1608 O O . CYS A 1 208 ? 9.993 1.336 -0.280 1.00 90.88 208 CYS A O 1
ATOM 1610 N N . GLU A 1 209 ? 10.524 1.746 1.864 1.00 91.81 209 GLU A N 1
ATOM 1611 C CA . GLU A 1 209 ? 11.412 2.880 1.579 1.00 91.81 209 GLU A CA 1
ATOM 1612 C C . GLU A 1 209 ? 12.690 2.418 0.875 1.00 91.81 209 GLU A C 1
ATOM 1614 O O . GLU A 1 209 ? 13.033 2.975 -0.166 1.00 91.81 209 GLU A O 1
ATOM 1619 N N . GLU A 1 210 ? 13.325 1.348 1.355 1.00 92.38 210 GLU A N 1
ATOM 1620 C CA . GLU A 1 210 ? 14.497 0.747 0.707 1.00 92.38 210 GLU A CA 1
ATOM 1621 C C . GLU A 1 210 ? 14.186 0.331 -0.736 1.00 92.38 210 GLU A C 1
ATOM 1623 O O . GLU A 1 210 ? 14.872 0.742 -1.671 1.00 92.38 210 GLU A O 1
ATOM 1628 N N . ALA A 1 211 ? 13.083 -0.394 -0.957 1.00 90.81 211 ALA A N 1
ATOM 1629 C CA . ALA A 1 211 ? 12.678 -0.806 -2.300 1.00 90.81 211 ALA A CA 1
ATOM 1630 C C . ALA A 1 211 ? 12.321 0.385 -3.214 1.00 90.81 211 ALA A C 1
ATOM 1632 O O . ALA A 1 211 ? 12.486 0.306 -4.434 1.00 90.81 211 ALA A O 1
ATOM 1633 N N . LYS A 1 212 ? 11.828 1.505 -2.664 1.00 89.44 212 LYS A N 1
ATOM 1634 C CA . LYS A 1 212 ? 11.619 2.742 -3.434 1.00 89.44 212 LYS A CA 1
ATOM 1635 C C . LYS A 1 212 ? 12.935 3.386 -3.846 1.00 89.44 212 LYS A C 1
ATOM 1637 O O . LYS A 1 212 ? 13.019 3.872 -4.975 1.00 89.44 212 LYS A O 1
ATOM 1642 N N . GLU A 1 213 ? 13.928 3.393 -2.966 1.00 90.56 213 GLU A N 1
ATOM 1643 C CA . GLU A 1 213 ? 15.253 3.910 -3.295 1.00 90.56 213 GLU A CA 1
ATOM 1644 C C . GLU A 1 213 ? 15.957 3.018 -4.326 1.00 90.56 213 GLU A C 1
ATOM 1646 O O . GLU A 1 213 ? 16.476 3.558 -5.294 1.00 90.56 213 GLU A O 1
ATOM 1651 N N . GLU A 1 214 ? 15.818 1.687 -4.278 1.00 89.19 214 GLU A N 1
ATOM 1652 C CA . GLU A 1 214 ? 16.291 0.811 -5.369 1.00 89.19 214 GLU A CA 1
ATOM 1653 C C . GLU A 1 214 ? 15.653 1.158 -6.729 1.00 89.19 214 GLU A C 1
ATOM 1655 O O . GLU A 1 214 ? 16.322 1.191 -7.765 1.00 89.19 214 GLU A O 1
ATOM 1660 N N . VAL A 1 215 ? 14.344 1.446 -6.749 1.00 86.50 215 VAL A N 1
ATOM 1661 C CA . VAL A 1 215 ? 13.645 1.892 -7.968 1.00 86.50 215 VAL A CA 1
ATOM 1662 C C . VAL A 1 215 ? 14.164 3.257 -8.438 1.00 86.50 215 VAL A C 1
ATOM 1664 O O . VAL A 1 215 ? 14.225 3.501 -9.646 1.00 86.50 215 VAL A O 1
ATOM 1667 N N . ARG A 1 216 ? 14.539 4.146 -7.511 1.00 86.50 216 ARG A N 1
ATOM 1668 C CA . ARG A 1 216 ? 15.114 5.463 -7.815 1.00 86.50 216 ARG A CA 1
ATOM 1669 C C . ARG A 1 216 ? 16.546 5.343 -8.347 1.00 86.50 216 ARG A C 1
ATOM 1671 O O . ARG A 1 216 ? 16.875 6.002 -9.326 1.00 86.50 216 ARG A O 1
ATOM 1678 N N . GLU A 1 217 ? 17.376 4.489 -7.762 1.00 83.25 217 GLU A N 1
ATOM 1679 C CA . GLU A 1 217 ? 18.744 4.223 -8.218 1.00 83.25 217 GLU A CA 1
ATOM 1680 C C . GLU A 1 217 ? 18.762 3.553 -9.593 1.00 83.25 217 GLU A C 1
ATOM 1682 O O . GLU A 1 217 ? 19.534 3.949 -10.467 1.00 83.25 217 GLU A O 1
ATOM 1687 N N . GLY A 1 218 ? 17.842 2.614 -9.840 1.00 73.50 218 GLY A N 1
ATOM 1688 C CA . GLY A 1 218 ? 17.661 1.998 -11.155 1.00 73.50 218 GLY A CA 1
ATOM 1689 C C . GLY A 1 218 ? 17.337 3.000 -12.271 1.00 73.50 218 GLY A C 1
ATOM 1690 O O . GLY A 1 218 ? 17.536 2.684 -13.443 1.00 73.50 218 GLY A O 1
ATOM 1691 N N . LEU A 1 219 ? 16.874 4.205 -11.918 1.00 69.25 219 LEU A N 1
ATOM 1692 C CA . LEU A 1 219 ? 16.627 5.305 -12.847 1.00 69.25 219 LEU A CA 1
ATOM 1693 C C . LEU A 1 219 ? 17.893 6.123 -13.155 1.00 69.25 219 LEU A C 1
ATOM 1695 O O . LEU A 1 219 ? 18.037 6.608 -14.271 1.00 69.25 219 LEU A O 1
ATOM 1699 N N . LEU A 1 220 ? 18.824 6.253 -12.204 1.00 63.22 220 LEU A N 1
ATOM 1700 C CA . LEU A 1 220 ? 20.077 7.005 -12.387 1.00 63.22 220 LEU A CA 1
ATOM 1701 C C . LEU A 1 220 ? 21.047 6.296 -13.345 1.00 63.22 220 LEU A C 1
ATOM 1703 O O . LEU A 1 220 ? 21.790 6.950 -14.071 1.00 63.22 220 LEU A O 1
ATOM 1707 N N . VAL A 1 221 ? 20.974 4.964 -13.419 1.00 57.94 221 VAL A N 1
ATOM 1708 C CA . VAL A 1 221 ? 21.723 4.161 -14.401 1.00 57.94 221 VAL A CA 1
ATOM 1709 C C . VAL A 1 221 ? 21.266 4.448 -15.847 1.00 57.94 221 VAL A C 1
ATOM 1711 O O . VAL A 1 221 ? 22.039 4.236 -16.782 1.00 57.94 221 VAL A O 1
ATOM 1714 N N . GLU A 1 222 ? 20.044 4.966 -16.064 1.00 52.50 222 GLU A N 1
ATOM 1715 C CA . GLU A 1 222 ? 19.597 5.404 -17.399 1.00 52.50 222 GLU A CA 1
ATOM 1716 C C . GLU A 1 222 ? 20.326 6.671 -17.876 1.00 52.50 222 GLU A C 1
ATOM 1718 O O . GLU A 1 222 ? 20.616 6.776 -19.067 1.00 52.50 222 GLU A O 1
ATOM 1723 N 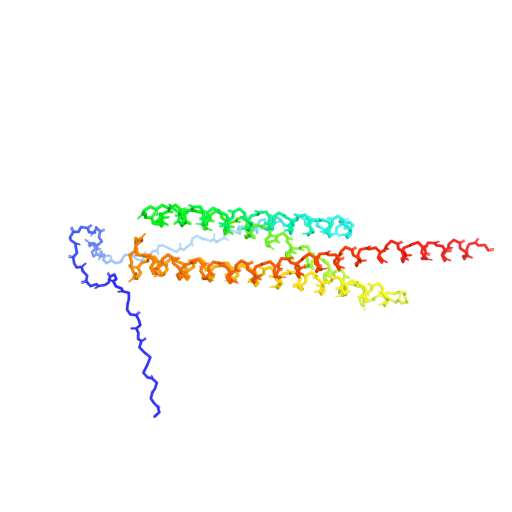N . ASP A 1 223 ? 20.650 7.611 -16.982 1.00 51.59 223 ASP A N 1
ATOM 1724 C CA . ASP A 1 223 ? 21.267 8.890 -17.368 1.00 51.59 223 ASP A CA 1
ATOM 1725 C C . ASP A 1 223 ? 22.755 8.736 -17.720 1.00 51.59 223 ASP A C 1
ATOM 1727 O O . ASP A 1 223 ? 23.228 9.343 -18.684 1.00 51.59 223 ASP A O 1
ATOM 1731 N N . GLU A 1 224 ? 23.494 7.879 -17.009 1.00 50.00 224 GLU A N 1
ATOM 1732 C CA . GLU A 1 224 ? 24.917 7.646 -17.298 1.00 50.00 224 GLU A CA 1
ATOM 1733 C C . GLU A 1 224 ? 25.127 6.860 -18.602 1.00 50.00 224 GLU A C 1
ATOM 1735 O O . GLU A 1 224 ? 25.975 7.226 -19.416 1.00 50.00 224 GLU A O 1
ATOM 1740 N N . GLY A 1 225 ? 24.307 5.835 -18.870 1.00 52.03 225 GLY A N 1
ATOM 1741 C CA . GLY A 1 225 ? 24.412 5.041 -20.102 1.00 52.03 225 GLY A CA 1
ATOM 1742 C C . GLY A 1 225 ? 24.062 5.824 -21.373 1.00 52.03 225 GLY A C 1
ATOM 1743 O O . GLY A 1 225 ? 24.664 5.605 -22.425 1.00 52.03 225 GLY A O 1
ATOM 1744 N N . VAL A 1 226 ? 23.127 6.777 -21.281 1.00 51.53 226 VAL A N 1
ATOM 1745 C CA . VAL A 1 226 ? 22.781 7.676 -22.395 1.00 51.53 226 VAL A CA 1
ATOM 1746 C C . VAL A 1 226 ? 23.908 8.677 -22.662 1.00 51.53 226 VAL A C 1
ATOM 1748 O O . VAL A 1 226 ? 24.211 8.950 -23.823 1.00 51.53 226 VAL A O 1
ATOM 1751 N N . TYR A 1 227 ? 24.568 9.190 -21.620 1.00 47.94 227 TYR A N 1
ATOM 1752 C CA . TYR A 1 227 ? 25.726 10.073 -21.781 1.00 47.94 227 TYR A CA 1
ATOM 1753 C C . TYR A 1 227 ? 26.925 9.353 -22.408 1.00 47.94 227 TYR A C 1
ATOM 1755 O O . TYR A 1 227 ? 27.546 9.901 -23.320 1.00 47.94 227 TYR A O 1
ATOM 1763 N N . GLU A 1 228 ? 27.213 8.118 -21.991 1.00 51.66 228 GLU A N 1
ATOM 1764 C CA . GLU A 1 228 ? 28.316 7.334 -22.556 1.00 51.66 228 GLU A CA 1
ATOM 1765 C C . GLU A 1 228 ? 28.105 6.988 -24.037 1.00 51.66 228 GLU A C 1
ATOM 1767 O O . GLU A 1 228 ? 29.059 7.028 -24.816 1.00 51.66 228 GLU A O 1
ATOM 1772 N N . ASP A 1 229 ? 26.879 6.663 -24.457 1.00 52.78 229 ASP A N 1
ATOM 1773 C CA . ASP A 1 229 ? 26.580 6.362 -25.863 1.00 52.78 229 ASP A CA 1
ATOM 1774 C C . ASP A 1 229 ? 26.646 7.623 -26.747 1.00 52.78 229 ASP A C 1
ATOM 1776 O O . ASP A 1 229 ? 27.202 7.569 -27.848 1.00 52.78 229 ASP A O 1
ATOM 1780 N N . VAL A 1 230 ? 26.187 8.776 -26.243 1.00 52.41 230 VAL A N 1
ATOM 1781 C CA . VAL A 1 230 ? 26.311 10.079 -26.927 1.00 52.41 230 VAL A CA 1
ATOM 1782 C C . VAL A 1 230 ? 27.775 10.520 -27.030 1.00 52.41 230 VAL A C 1
ATOM 1784 O O . VAL A 1 230 ? 28.204 11.017 -28.073 1.00 52.41 230 VAL A O 1
ATOM 1787 N N . GLU A 1 231 ? 28.577 10.311 -25.986 1.00 48.16 231 GLU A N 1
ATOM 1788 C CA . GLU A 1 231 ? 30.009 10.621 -25.997 1.00 48.16 231 GLU A CA 1
ATOM 1789 C C . GLU A 1 231 ? 30.788 9.685 -26.937 1.00 48.16 231 GLU A C 1
ATOM 1791 O O . GLU A 1 231 ? 31.717 10.111 -27.633 1.00 48.16 231 GLU A O 1
ATOM 1796 N N . ARG A 1 232 ? 30.379 8.414 -27.035 1.00 53.38 232 ARG A N 1
ATOM 1797 C CA . ARG A 1 232 ? 30.970 7.437 -27.959 1.00 53.38 232 ARG A CA 1
ATOM 1798 C C . ARG A 1 232 ? 30.638 7.747 -29.421 1.00 53.38 232 ARG A C 1
ATOM 1800 O O . ARG A 1 232 ? 31.532 7.640 -30.260 1.00 53.38 232 ARG A O 1
ATOM 1807 N N . GLU A 1 233 ? 29.411 8.173 -29.733 1.00 53.16 233 GLU A N 1
ATOM 1808 C CA . GLU A 1 233 ? 29.047 8.663 -31.074 1.00 53.16 233 GLU A CA 1
ATOM 1809 C C . GLU A 1 233 ? 29.775 9.970 -31.421 1.00 53.16 233 GLU A C 1
ATOM 1811 O O . GLU A 1 233 ? 30.327 10.096 -32.515 1.00 53.16 233 GLU A O 1
ATOM 1816 N N . ALA A 1 234 ? 29.867 10.920 -30.485 1.00 52.38 234 ALA A N 1
ATOM 1817 C CA . ALA A 1 234 ? 30.571 12.186 -30.703 1.00 52.38 234 ALA A CA 1
ATOM 1818 C C . ALA A 1 234 ? 32.074 11.998 -30.984 1.00 52.38 234 ALA A C 1
ATOM 1820 O O . ALA A 1 234 ? 32.668 12.765 -31.746 1.00 52.38 234 ALA A O 1
ATOM 1821 N N . ASN A 1 235 ? 32.688 10.961 -30.409 1.00 56.84 235 ASN A N 1
ATOM 1822 C CA . ASN A 1 235 ? 34.093 10.619 -30.630 1.00 56.84 235 ASN A CA 1
ATOM 1823 C C . ASN A 1 235 ? 34.348 9.773 -31.893 1.00 56.84 235 ASN A C 1
ATOM 1825 O O . ASN A 1 235 ? 35.501 9.649 -32.292 1.00 56.84 235 ASN A O 1
ATOM 1829 N N . GLN A 1 236 ? 33.314 9.231 -32.548 1.00 57.97 236 GLN A N 1
ATOM 1830 C CA . GLN A 1 236 ? 33.436 8.559 -33.856 1.00 57.97 236 GLN A CA 1
ATOM 1831 C C . GLN A 1 236 ? 33.330 9.521 -35.051 1.00 57.97 236 GLN A C 1
ATOM 1833 O O . GLN A 1 236 ? 33.622 9.132 -36.179 1.00 57.97 236 GLN A O 1
ATOM 1838 N N . ILE A 1 237 ? 32.914 10.770 -34.818 1.00 58.53 237 ILE A N 1
ATOM 1839 C CA . ILE A 1 237 ? 32.752 11.812 -35.851 1.00 58.53 237 ILE A CA 1
ATOM 1840 C C . ILE A 1 237 ? 34.025 12.688 -35.986 1.00 58.53 237 ILE A C 1
ATOM 1842 O O . ILE A 1 237 ? 34.060 13.628 -36.781 1.00 58.53 237 ILE A O 1
ATOM 1846 N N . LYS A 1 238 ? 35.100 12.376 -35.249 1.00 43.31 238 LYS A N 1
ATOM 1847 C CA . LYS A 1 238 ? 36.435 12.988 -35.390 1.00 43.31 238 LYS A CA 1
ATOM 1848 C C . LYS A 1 238 ? 37.407 12.037 -36.074 1.00 43.31 238 LYS A C 1
ATOM 1850 O O . LYS A 1 238 ? 38.250 12.554 -36.838 1.00 43.31 238 LYS A O 1
#

pLDDT: mean 71.06, std 18.38, range [31.73, 94.69]

Mean predicted aligned error: 16.19 Å

Foldseek 3Di:
DDDDDDDPDDPVPPDDDPDDPPDDDDDDDDDDDDDPDDDDDDPDDPPPDPPPCCVPPDLVVLLVLLLVLLVVLVVLLVVLLVVLVVLLPDQDRDVVVNVVSVVVSVVSNVVSVVSLVSSLVSLVVVLVVLVVDDDDCPVVSVLSVQLSVLSVQLVVLSVVLVVLSVVLSVVLVCLCVVPPSDDPVSVVVNVVSVVVSVVVSVVSVVSNVVSSVSNVVSVVVVVVVVVVVVVVVVVVVD

Secondary structure (DSSP, 8-state):
----------GGGS---S------PPPPPPPPPPPPP---PPPPPP-------GGGS-HHHHHHHHHHHHHHHHHHHHHHHHHHHHHTTSSS--HHHHHHHHHHHHHHHHHHHHHHHHHHHHHHHHHHHHTTS-SSHHHHHHHHHHHHHHHHHHHHHHHHHHHHHHHHHHHHHHHHHHH-TT-HHHHHHHHHHHHHHHHHHHHHHHHHHHHHHHHHHHHHHHHHHHHHHHHHHHHH--

Nearest PDB structures (foldseek):
  8w6e-assembly1_A  TM=5.932E-01  e=1.335E-01  artificial sequences
  7xgf-assembly2_D  TM=4.850E-01  e=1.142E-01  synthetic construct
  7xgg-assembly2_D  TM=6.327E-01  e=8.734E-01  synthetic construct
  4fzs-assembly1_A  TM=4.660E-01  e=9.201E-01  Homo sapiens
  7u8r-assembly1_o  TM=4.056E-01  e=9.136E+00  Sus scrofa